Protein AF-A0AAE0FBN9-F1 (afdb_monomer)

Structure (mmCIF, N/CA/C/O backbone):
data_AF-A0AAE0FBN9-F1
#
_entry.id   AF-A0AAE0FBN9-F1
#
loop_
_atom_site.group_PDB
_atom_site.id
_atom_site.type_symbol
_atom_site.label_atom_id
_atom_site.label_alt_id
_atom_site.label_comp_id
_atom_site.label_asym_id
_atom_site.label_entity_id
_atom_site.label_seq_id
_atom_site.pdbx_PDB_ins_code
_atom_site.Cartn_x
_atom_site.Cartn_y
_atom_site.Cartn_z
_atom_site.occupancy
_atom_site.B_iso_or_equiv
_atom_site.auth_seq_id
_atom_site.auth_comp_id
_atom_site.auth_asym_id
_atom_site.auth_atom_id
_atom_site.pdbx_PDB_model_num
ATOM 1 N N . MET A 1 1 ? -14.749 2.879 -2.627 1.00 85.50 1 MET A N 1
ATOM 2 C CA . MET A 1 1 ? -15.576 1.802 -3.236 1.00 85.50 1 MET A CA 1
ATOM 3 C C . MET A 1 1 ? -15.872 2.050 -4.710 1.00 85.50 1 MET A C 1
ATOM 5 O O . MET A 1 1 ? -15.449 1.235 -5.515 1.00 85.50 1 MET A O 1
ATOM 9 N N . VAL A 1 2 ? -16.524 3.164 -5.082 1.00 87.81 2 VAL A N 1
ATOM 10 C CA . VAL A 1 2 ? -16.838 3.487 -6.496 1.00 87.81 2 VAL A CA 1
ATOM 11 C C . VAL A 1 2 ? -15.595 3.455 -7.387 1.00 87.81 2 VAL A C 1
ATOM 13 O O . VAL A 1 2 ? -15.627 2.842 -8.442 1.00 87.81 2 VAL A O 1
ATOM 16 N N . LEU A 1 3 ? -14.471 4.014 -6.928 1.00 86.06 3 LEU A N 1
ATOM 17 C CA . LEU A 1 3 ? -13.207 3.970 -7.673 1.00 86.06 3 LEU A CA 1
ATOM 18 C C . LEU A 1 3 ? -12.726 2.543 -7.967 1.00 86.06 3 LEU A C 1
ATOM 20 O O . LEU A 1 3 ? -12.275 2.276 -9.071 1.00 86.06 3 LEU A O 1
ATOM 24 N N . CYS A 1 4 ? -12.859 1.617 -7.014 1.00 88.06 4 CYS A N 1
ATOM 25 C CA . CYS A 1 4 ? -12.491 0.215 -7.222 1.00 88.06 4 CYS A CA 1
ATOM 26 C C . CYS A 1 4 ? -13.440 -0.468 -8.215 1.00 88.06 4 CYS A C 1
ATOM 28 O O . CYS A 1 4 ? -12.990 -1.249 -9.043 1.00 88.06 4 CYS A O 1
ATOM 30 N N . TYR A 1 5 ? -14.737 -0.147 -8.169 1.00 90.88 5 TYR A N 1
ATOM 31 C CA . TYR A 1 5 ? -15.706 -0.642 -9.148 1.00 90.88 5 TYR A CA 1
ATOM 32 C C . TYR A 1 5 ? -15.423 -0.106 -10.558 1.00 90.88 5 TYR A C 1
ATOM 34 O O . TYR A 1 5 ? -15.376 -0.880 -11.508 1.00 90.88 5 TYR A O 1
ATOM 42 N N . CYS A 1 6 ? -15.170 1.196 -10.698 1.00 89.31 6 CYS A N 1
ATOM 43 C CA . CYS A 1 6 ? -14.832 1.804 -11.985 1.00 89.31 6 CYS A CA 1
ATOM 44 C C . CYS A 1 6 ? -13.473 1.327 -12.518 1.00 89.31 6 CYS A C 1
ATOM 46 O O . CYS A 1 6 ? -13.316 1.189 -13.725 1.00 89.31 6 CYS A O 1
ATOM 48 N N . GLY A 1 7 ? -12.499 1.084 -11.636 1.00 84.62 7 GLY A N 1
ATOM 49 C CA . GLY A 1 7 ? -11.148 0.665 -12.014 1.00 84.62 7 GLY A CA 1
ATOM 50 C C . GLY A 1 7 ? -11.027 -0.819 -12.362 1.00 84.62 7 GLY A C 1
ATOM 51 O O . GLY A 1 7 ? -10.273 -1.164 -13.265 1.00 84.62 7 GLY A O 1
ATOM 52 N N . TYR A 1 8 ? -11.768 -1.692 -11.671 1.00 86.56 8 TYR A N 1
ATOM 53 C CA . TYR A 1 8 ? -11.601 -3.151 -11.770 1.00 86.56 8 TYR A CA 1
ATOM 54 C C . TYR A 1 8 ? -12.848 -3.906 -12.242 1.00 86.56 8 TYR A C 1
ATOM 56 O O . TYR A 1 8 ? -12.832 -5.136 -12.349 1.00 86.56 8 TYR A O 1
ATOM 64 N N . GLY A 1 9 ? -13.943 -3.191 -12.500 1.00 89.81 9 GLY A N 1
ATOM 65 C CA . GLY A 1 9 ? -15.234 -3.780 -12.827 1.00 89.81 9 GLY A CA 1
ATOM 66 C C . GLY A 1 9 ? -15.843 -4.571 -11.668 1.00 89.81 9 GLY A C 1
ATOM 67 O O . GLY A 1 9 ? -15.329 -4.611 -10.547 1.00 89.81 9 GLY A O 1
ATOM 68 N N . LEU A 1 10 ? -16.964 -5.237 -11.953 1.00 91.19 10 LEU A N 1
ATOM 69 C CA . LEU A 1 10 ? -17.721 -5.985 -10.948 1.00 91.19 10 LEU A CA 1
ATOM 70 C C . LEU A 1 10 ? -16.919 -7.150 -10.349 1.00 91.19 10 LEU A C 1
ATOM 72 O O . LEU A 1 10 ? -16.985 -7.374 -9.144 1.00 91.19 10 LEU A O 1
ATOM 76 N N . SER A 1 11 ? -16.142 -7.862 -11.172 1.00 89.56 11 SER A N 1
ATOM 77 C CA . SER A 1 11 ? -15.367 -9.028 -10.728 1.00 89.56 11 SER A CA 1
ATOM 78 C C . SER A 1 11 ? -14.269 -8.634 -9.740 1.00 89.56 11 SER A C 1
ATOM 80 O O . SER A 1 11 ? -14.249 -9.128 -8.614 1.00 89.56 11 SER A O 1
ATOM 82 N N . GLY A 1 12 ? -13.380 -7.709 -10.120 1.00 89.81 12 GLY A N 1
ATOM 83 C CA . GLY A 1 12 ? -12.276 -7.295 -9.252 1.00 89.81 12 GLY A CA 1
ATOM 84 C C . GLY A 1 12 ? -12.762 -6.582 -7.991 1.00 89.81 12 GLY A C 1
ATOM 85 O O . GLY A 1 12 ? -12.281 -6.862 -6.892 1.00 89.81 12 GLY A O 1
ATOM 86 N N . PHE A 1 13 ? -13.792 -5.736 -8.111 1.00 92.56 13 PHE A N 1
ATOM 87 C CA . PHE A 1 13 ? -14.445 -5.152 -6.940 1.00 92.56 13 PHE A CA 1
ATOM 88 C C . PHE A 1 13 ? -15.046 -6.221 -6.020 1.00 92.56 13 PHE A C 1
ATOM 90 O O . PHE A 1 13 ? -14.891 -6.119 -4.806 1.00 92.56 13 PHE A O 1
ATOM 97 N N . GLY A 1 14 ? -15.682 -7.255 -6.577 1.00 94.69 14 GLY A N 1
ATOM 98 C CA . GLY A 1 14 ? -16.248 -8.370 -5.819 1.00 94.69 14 GLY A CA 1
ATOM 99 C C . GLY A 1 14 ? -15.205 -9.100 -4.973 1.00 94.69 14 GLY A C 1
ATOM 100 O O . GLY A 1 14 ? -15.446 -9.332 -3.790 1.00 94.69 14 GLY A O 1
ATOM 101 N N . HIS A 1 15 ? -14.023 -9.379 -5.531 1.00 94.12 15 HIS A N 1
ATOM 102 C CA . HIS A 1 15 ? -12.902 -9.965 -4.785 1.00 94.12 15 HIS A CA 1
ATOM 1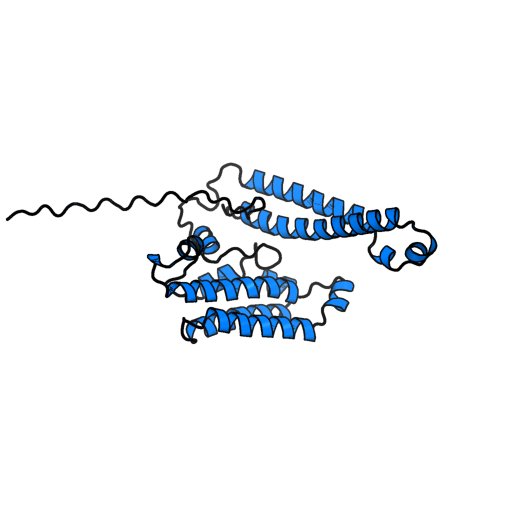03 C C . HIS A 1 15 ? -12.440 -9.071 -3.631 1.00 94.12 15 HIS A C 1
ATOM 105 O O . HIS A 1 15 ? -12.333 -9.526 -2.492 1.00 94.12 15 HIS A O 1
ATOM 111 N N . MET A 1 16 ? -12.224 -7.779 -3.894 1.00 94.50 16 MET A N 1
ATOM 112 C CA . MET A 1 16 ? -11.786 -6.833 -2.863 1.00 94.50 16 MET A CA 1
ATOM 113 C C . MET A 1 16 ? -12.838 -6.643 -1.762 1.00 94.50 16 MET A C 1
ATOM 115 O O . MET A 1 16 ? -12.521 -6.664 -0.573 1.00 94.50 16 MET A O 1
ATOM 119 N N . PHE A 1 17 ? -14.103 -6.464 -2.140 1.00 96.19 17 PHE A N 1
ATOM 120 C CA . PHE A 1 17 ? -15.211 -6.280 -1.206 1.00 96.19 17 PHE A CA 1
ATOM 121 C C . PHE A 1 17 ? -15.470 -7.538 -0.380 1.00 96.19 17 PHE A C 1
ATOM 123 O O . PHE A 1 17 ? -15.602 -7.453 0.841 1.00 96.19 17 PHE A O 1
ATOM 130 N N . GLY A 1 18 ? -15.486 -8.702 -1.031 1.00 96.69 18 GLY A N 1
ATOM 131 C CA . GLY A 1 18 ? -15.633 -9.995 -0.374 1.00 96.69 18 GLY A CA 1
ATOM 132 C C . GLY A 1 18 ? -14.511 -10.252 0.625 1.00 96.69 18 GLY A C 1
ATOM 133 O O . GLY A 1 18 ? -14.789 -10.633 1.759 1.00 96.69 18 GLY A O 1
ATOM 134 N N . LEU A 1 19 ? -13.260 -9.961 0.255 1.00 97.12 19 LEU A N 1
ATOM 135 C CA . LEU A 1 19 ? -12.116 -10.092 1.154 1.00 97.12 19 LEU A CA 1
ATOM 136 C C . LEU A 1 19 ? -12.225 -9.166 2.375 1.00 97.12 19 LEU A C 1
ATOM 138 O O . LEU A 1 19 ? -11.989 -9.606 3.502 1.00 97.12 19 LEU A O 1
ATOM 142 N N . ALA A 1 20 ? -12.603 -7.901 2.170 1.00 97.44 20 ALA A N 1
ATOM 143 C CA . ALA A 1 20 ? -12.802 -6.947 3.258 1.00 97.44 20 ALA A CA 1
ATOM 144 C C . ALA A 1 20 ? -13.898 -7.424 4.225 1.00 97.44 20 ALA A C 1
ATOM 146 O O . ALA A 1 20 ? -13.676 -7.500 5.435 1.00 97.44 20 ALA A O 1
ATOM 147 N N . LEU A 1 21 ? -15.059 -7.817 3.692 1.00 97.81 21 LEU A N 1
ATOM 148 C CA . LEU A 1 21 ? -16.182 -8.296 4.494 1.00 97.81 21 LEU A CA 1
ATOM 149 C C . LEU 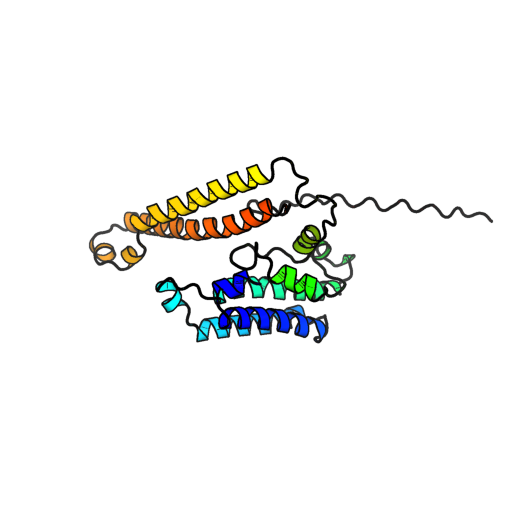A 1 21 ? -15.839 -9.590 5.242 1.00 97.81 21 LEU A C 1
ATOM 151 O O . LEU A 1 21 ? -16.112 -9.697 6.437 1.00 97.81 21 LEU A O 1
ATOM 155 N N . ALA A 1 22 ? -15.199 -10.549 4.568 1.00 97.69 22 ALA A N 1
ATOM 156 C CA . ALA A 1 22 ? -14.742 -11.789 5.183 1.00 97.69 22 ALA A CA 1
ATOM 157 C C . ALA A 1 22 ? -13.766 -11.508 6.331 1.00 97.69 22 ALA A C 1
ATOM 159 O O . ALA A 1 22 ? -13.934 -12.056 7.415 1.00 97.69 22 ALA A O 1
ATOM 160 N N . SER A 1 23 ? -12.806 -10.601 6.137 1.00 98.00 23 SER A N 1
ATOM 161 C CA . SER A 1 23 ? -11.847 -10.210 7.178 1.00 98.00 23 SER A CA 1
ATOM 162 C C . SER A 1 23 ? -12.539 -9.616 8.405 1.00 98.00 23 SER A C 1
ATOM 164 O O . SER A 1 23 ? -12.221 -9.992 9.534 1.00 98.00 23 SER A O 1
ATOM 166 N N . PHE A 1 24 ? -13.531 -8.744 8.201 1.00 98.12 24 PHE A N 1
ATOM 167 C CA . PHE A 1 24 ? -14.322 -8.173 9.294 1.00 98.12 24 PHE A CA 1
ATOM 168 C C . PHE A 1 24 ? -15.090 -9.252 10.069 1.00 98.12 24 PHE A C 1
ATOM 170 O O . PHE A 1 24 ? -15.043 -9.299 11.299 1.00 98.12 24 PHE A O 1
ATOM 177 N N . VAL A 1 25 ? -15.765 -10.156 9.351 1.00 98.00 25 VAL A N 1
ATOM 178 C CA . VAL A 1 25 ? -16.520 -11.263 9.953 1.00 98.00 25 VAL A CA 1
ATOM 179 C C . VAL A 1 25 ? -15.592 -12.207 10.716 1.00 98.00 25 VAL A C 1
ATOM 181 O O . VAL A 1 25 ? -15.881 -12.523 11.866 1.00 98.00 25 VAL A O 1
ATOM 184 N N . ILE A 1 26 ? -14.456 -12.601 10.131 1.00 97.69 26 ILE A N 1
ATOM 185 C CA . ILE A 1 26 ? -13.443 -13.448 10.779 1.00 97.69 26 ILE A CA 1
ATOM 186 C C . ILE A 1 26 ? -12.958 -12.797 12.076 1.00 97.69 26 ILE A C 1
ATOM 188 O O . ILE A 1 26 ? -12.952 -13.453 13.116 1.00 97.69 26 ILE A O 1
ATOM 192 N N . THR A 1 27 ? -12.623 -11.504 12.043 1.00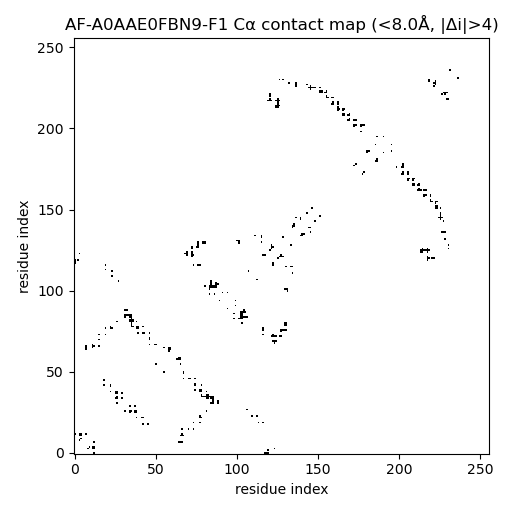 97.31 27 THR A N 1
ATOM 193 C CA . THR A 1 27 ? -12.179 -10.760 13.237 1.00 97.31 27 THR A CA 1
ATOM 194 C C . THR A 1 27 ? -13.240 -10.771 14.342 1.00 97.31 27 THR A C 1
ATOM 196 O O . THR A 1 27 ? -12.900 -10.837 15.521 1.00 97.31 27 THR A O 1
ATOM 199 N N . LYS A 1 28 ? -14.527 -10.738 13.973 1.00 96.44 28 LYS A N 1
ATOM 200 C CA . LYS A 1 28 ? -15.654 -10.736 14.914 1.00 96.44 28 LYS A CA 1
ATOM 201 C C . LYS A 1 28 ? -15.948 -12.110 15.530 1.00 96.44 28 LYS A C 1
ATOM 203 O O . LYS A 1 28 ? -16.389 -12.162 16.674 1.00 96.44 28 LYS A O 1
ATOM 208 N N . ILE A 1 29 ? -15.765 -13.203 14.784 1.00 97.12 29 ILE A N 1
ATOM 209 C CA . ILE A 1 29 ? -16.141 -14.562 15.230 1.00 97.12 29 ILE A CA 1
ATOM 210 C C . ILE A 1 29 ? -14.987 -15.330 15.883 1.00 97.12 29 ILE A C 1
ATOM 212 O O . ILE A 1 29 ? -15.218 -16.149 16.772 1.00 97.12 29 ILE A O 1
ATOM 216 N N . ILE A 1 30 ? -13.751 -15.113 15.426 1.00 96.50 30 ILE A N 1
ATOM 217 C CA . ILE A 1 30 ? -12.585 -15.850 15.912 1.00 96.50 30 ILE A CA 1
ATOM 218 C C . ILE A 1 30 ? -12.178 -15.308 17.285 1.00 96.50 30 ILE A C 1
ATOM 220 O O . ILE A 1 30 ? -12.212 -14.095 17.497 1.00 96.50 30 ILE A O 1
ATOM 224 N N . PRO A 1 31 ? -11.742 -16.173 18.225 1.00 96.31 31 PRO A N 1
ATOM 225 C CA . PRO A 1 31 ? -11.198 -15.714 19.493 1.00 96.31 31 PRO A CA 1
ATOM 226 C C . PRO A 1 31 ? -10.115 -14.663 19.272 1.00 96.31 31 PRO A C 1
ATOM 228 O O . PRO A 1 31 ? -9.136 -14.912 18.568 1.00 96.31 31 PRO A O 1
ATOM 231 N N . ARG A 1 32 ? -10.277 -13.507 19.917 1.00 95.50 32 ARG A N 1
ATOM 232 C CA . ARG A 1 32 ? -9.465 -12.303 19.705 1.00 95.50 32 ARG A CA 1
ATOM 233 C C . ARG A 1 32 ? -7.952 -12.554 19.673 1.00 95.50 32 ARG A C 1
ATOM 235 O O . ARG A 1 32 ? -7.273 -11.998 18.822 1.00 95.50 32 ARG A O 1
ATOM 242 N N . LYS A 1 33 ? -7.447 -13.468 20.511 1.00 96.50 33 LYS A N 1
ATOM 243 C CA . LYS A 1 33 ? -6.035 -13.900 20.559 1.00 96.50 33 LYS A CA 1
ATOM 244 C C . LYS A 1 33 ? -5.471 -14.495 19.257 1.00 96.50 33 LYS A C 1
ATOM 246 O O . LYS A 1 33 ? -4.263 -14.627 19.133 1.00 96.50 33 LYS A O 1
ATOM 251 N N . HIS A 1 34 ? -6.323 -14.899 18.317 1.00 96.88 34 HIS A N 1
ATOM 252 C CA . HIS A 1 34 ? -5.921 -15.479 17.032 1.00 96.88 34 HIS A CA 1
ATOM 253 C C . HIS A 1 34 ? -6.422 -14.667 15.830 1.00 96.88 34 HIS A C 1
ATOM 255 O O . HIS A 1 34 ? -6.150 -15.048 14.693 1.00 96.88 34 HIS A O 1
ATOM 261 N N . ALA A 1 35 ? -7.161 -13.575 16.057 1.00 96.38 35 ALA A N 1
ATOM 262 C CA . ALA A 1 35 ? -7.838 -12.836 14.994 1.00 96.38 35 ALA A CA 1
ATOM 263 C C . ALA A 1 35 ? -6.856 -12.311 13.932 1.00 96.38 35 ALA A C 1
ATOM 265 O O . ALA A 1 35 ? -7.080 -12.535 12.744 1.00 96.38 35 ALA A O 1
ATOM 266 N N . GLY A 1 36 ? -5.737 -11.704 14.352 1.00 96.81 36 GLY A N 1
ATOM 267 C CA . GLY A 1 36 ? -4.699 -11.193 13.447 1.00 96.81 36 GLY A CA 1
ATOM 268 C C . GLY A 1 36 ? -4.135 -12.266 12.514 1.00 96.81 36 GLY A C 1
ATOM 269 O O . GLY A 1 36 ? -4.170 -12.119 11.293 1.00 96.81 36 GLY A O 1
ATOM 270 N N . PHE A 1 37 ? -3.700 -13.397 13.075 1.00 98.12 37 PHE A N 1
ATOM 271 C CA . PHE A 1 37 ? -3.152 -14.511 12.296 1.00 98.12 37 PHE A CA 1
ATOM 272 C C . PHE A 1 37 ? -4.184 -15.160 11.369 1.00 98.12 37 PHE A C 1
ATOM 274 O O . PHE A 1 37 ? -3.853 -15.496 10.233 1.00 98.12 37 PHE A O 1
ATOM 281 N N . ALA A 1 38 ? -5.431 -15.320 11.825 1.00 98.06 38 ALA A N 1
ATOM 282 C CA . ALA A 1 38 ? -6.499 -15.897 11.013 1.00 98.06 38 ALA A CA 1
ATOM 283 C C . ALA A 1 38 ? -6.829 -15.013 9.801 1.00 98.06 38 ALA A C 1
ATOM 285 O O . ALA A 1 38 ? -6.882 -15.506 8.674 1.00 98.06 38 ALA A O 1
ATOM 286 N N . VAL A 1 39 ? -6.999 -13.703 10.019 1.00 98.25 39 VAL A N 1
ATOM 287 C CA . VAL A 1 39 ? -7.257 -12.740 8.940 1.00 98.25 39 VAL A CA 1
ATOM 288 C C . VAL A 1 39 ? -6.083 -12.685 7.976 1.00 98.25 39 VAL A C 1
ATOM 290 O O . VAL A 1 39 ? -6.308 -12.768 6.770 1.00 98.25 39 VAL A O 1
ATOM 293 N N . PHE A 1 40 ? -4.847 -12.609 8.476 1.00 98.19 40 PHE A N 1
ATOM 294 C CA . PHE A 1 40 ? -3.660 -12.620 7.625 1.00 98.19 40 PHE A CA 1
ATOM 295 C C . PHE A 1 40 ? -3.592 -13.889 6.772 1.00 98.19 40 PHE A C 1
ATOM 297 O O . PHE A 1 40 ? -3.462 -13.795 5.555 1.00 98.19 40 PHE A O 1
ATOM 304 N N . GLY A 1 41 ? -3.751 -15.068 7.381 1.00 98.12 41 GLY A N 1
ATOM 305 C CA . GLY A 1 41 ? -3.695 -16.348 6.676 1.00 98.12 41 GLY A CA 1
ATOM 306 C C . GLY A 1 41 ? -4.740 -16.457 5.564 1.00 98.12 41 GLY A C 1
ATOM 307 O O . GLY A 1 41 ? -4.391 -16.760 4.424 1.00 98.12 41 GLY A O 1
ATOM 308 N N . VAL A 1 42 ? -6.007 -16.147 5.863 1.00 97.88 42 VAL A N 1
ATOM 309 C CA . VAL A 1 42 ? -7.093 -16.181 4.865 1.00 97.88 42 VAL A CA 1
ATOM 310 C C . VAL A 1 42 ? -6.873 -15.137 3.771 1.00 97.88 42 VAL A C 1
ATOM 312 O O . VAL A 1 42 ? -7.001 -15.445 2.585 1.00 97.88 42 VAL A O 1
ATOM 315 N N . SER A 1 43 ? -6.504 -13.913 4.148 1.00 97.69 43 SER A N 1
ATOM 316 C CA . SER A 1 43 ? -6.348 -12.808 3.201 1.00 97.69 43 SER A CA 1
ATOM 317 C C . SER A 1 43 ? -5.157 -13.007 2.274 1.00 97.69 43 SER A C 1
ATOM 319 O O . SER A 1 43 ? -5.266 -12.797 1.065 1.00 97.69 43 SER A O 1
ATOM 321 N N . PHE A 1 44 ? -4.036 -13.472 2.820 1.00 97.19 44 PHE A N 1
ATOM 322 C CA . PHE A 1 44 ? -2.835 -13.784 2.061 1.00 97.19 44 PHE A CA 1
ATOM 323 C C . PHE A 1 44 ? -3.039 -14.997 1.146 1.00 97.19 44 PHE A C 1
ATOM 325 O O . PHE A 1 44 ? -2.626 -14.963 -0.014 1.00 97.19 44 PHE A O 1
ATOM 332 N N . ALA A 1 45 ? -3.735 -16.042 1.609 1.00 96.81 45 ALA A N 1
ATOM 333 C CA . ALA A 1 45 ? -4.092 -17.186 0.770 1.00 96.81 45 ALA A CA 1
ATOM 334 C C . ALA A 1 45 ? -5.017 -16.776 -0.388 1.00 96.81 45 ALA A C 1
ATOM 336 O O . ALA A 1 45 ? -4.803 -17.194 -1.530 1.00 96.81 45 ALA A O 1
ATOM 337 N N . HIS A 1 46 ? -6.005 -15.913 -0.128 1.00 96.12 46 HIS A N 1
ATOM 338 C CA . HIS A 1 46 ? -6.882 -15.386 -1.171 1.00 96.12 46 HIS A CA 1
ATOM 339 C C . HIS A 1 46 ? -6.115 -14.536 -2.191 1.00 96.12 46 HIS A C 1
ATOM 341 O O . HIS A 1 46 ? -6.270 -14.741 -3.394 1.00 96.12 46 HIS A O 1
ATOM 347 N N . LEU A 1 47 ? -5.246 -13.632 -1.726 1.00 94.44 47 LEU A N 1
ATOM 348 C CA . LEU A 1 47 ? -4.350 -12.840 -2.575 1.00 94.44 47 LEU A CA 1
ATOM 349 C C . LEU A 1 47 ? -3.461 -13.730 -3.446 1.00 94.44 47 LEU A C 1
ATOM 351 O O . LEU A 1 47 ? -3.401 -13.534 -4.656 1.00 94.44 47 LEU A O 1
ATOM 355 N N . THR A 1 48 ? -2.832 -14.742 -2.849 1.00 93.50 48 THR A N 1
ATOM 356 C CA . THR A 1 48 ? -1.983 -15.705 -3.564 1.00 93.50 48 THR A CA 1
ATOM 357 C C . THR A 1 48 ? -2.778 -16.440 -4.638 1.00 93.50 48 THR A C 1
ATOM 359 O O . THR A 1 48 ? -2.342 -16.524 -5.781 1.00 93.50 48 THR A O 1
ATOM 362 N N . THR A 1 49 ? -3.981 -16.909 -4.303 1.00 92.31 49 THR A N 1
ATOM 363 C CA . THR A 1 49 ? -4.865 -17.593 -5.255 1.00 92.31 49 THR A CA 1
ATOM 364 C C . THR A 1 49 ? -5.242 -16.674 -6.416 1.00 92.31 49 THR A C 1
ATOM 366 O O . THR A 1 49 ? -5.140 -17.084 -7.567 1.00 92.31 49 THR A O 1
ATOM 369 N N . CYS A 1 50 ? -5.610 -15.418 -6.145 1.00 90.31 50 CYS A N 1
ATOM 370 C CA . CYS A 1 50 ? -5.930 -14.448 -7.194 1.00 90.31 50 CYS A CA 1
ATOM 371 C C . CYS A 1 50 ? -4.716 -14.167 -8.090 1.00 90.31 50 CYS A C 1
ATOM 373 O O . CYS A 1 50 ? -4.860 -14.153 -9.306 1.00 90.31 50 CYS A O 1
ATOM 375 N N . HIS A 1 51 ? -3.514 -14.021 -7.525 1.00 87.88 51 HIS A N 1
ATOM 376 C CA . HIS A 1 51 ? -2.292 -13.854 -8.320 1.00 87.88 51 HIS A CA 1
ATOM 377 C C . HIS A 1 51 ? -1.976 -15.065 -9.202 1.00 87.88 51 HIS A C 1
ATOM 379 O O . HIS A 1 51 ? -1.551 -14.884 -10.342 1.00 87.88 51 HIS A O 1
ATOM 385 N N . VAL A 1 52 ? -2.181 -16.284 -8.694 1.00 86.31 52 VAL A N 1
ATOM 386 C CA . VAL A 1 52 ? -1.965 -17.520 -9.459 1.00 86.31 52 VAL A CA 1
ATOM 387 C C . VAL A 1 52 ? -2.989 -17.643 -10.586 1.00 86.31 52 VAL A C 1
ATOM 389 O O . VAL A 1 52 ? -2.608 -17.895 -11.725 1.00 86.31 52 VAL A O 1
ATOM 392 N N . LEU A 1 53 ? -4.275 -17.430 -10.291 1.00 84.94 53 LEU A N 1
ATOM 393 C CA . LEU A 1 53 ? -5.357 -17.563 -11.271 1.00 84.94 53 LEU A CA 1
ATOM 394 C C . LEU A 1 53 ? -5.333 -16.460 -12.332 1.00 84.94 53 LEU A C 1
ATOM 396 O O . LEU A 1 53 ? -5.608 -16.730 -13.498 1.00 84.94 53 LEU A O 1
ATOM 400 N N . ASN A 1 54 ? -4.968 -15.237 -11.949 1.00 76.69 54 ASN A N 1
ATOM 401 C CA . ASN A 1 54 ? -4.881 -14.111 -12.876 1.00 76.69 54 ASN A CA 1
ATOM 402 C C . ASN A 1 54 ? -3.506 -13.982 -13.541 1.00 76.69 54 ASN A C 1
ATOM 404 O O . ASN A 1 54 ? -3.335 -13.053 -14.330 1.00 76.69 54 ASN A O 1
ATOM 408 N N . ALA A 1 55 ? -2.550 -14.873 -13.213 1.00 59.19 55 ALA A N 1
ATOM 409 C CA . ALA A 1 55 ? -1.171 -14.947 -13.714 1.00 59.19 55 ALA A CA 1
ATOM 410 C C . ALA A 1 55 ? -0.676 -13.596 -14.247 1.00 59.19 55 ALA A C 1
ATOM 412 O O . ALA A 1 55 ? -0.443 -13.400 -15.444 1.00 59.19 55 ALA A O 1
ATOM 413 N N . SER A 1 56 ? -0.599 -12.630 -13.330 1.00 56.88 56 SER A N 1
ATOM 414 C CA . SER A 1 56 ? -0.648 -11.204 -13.644 1.00 56.88 56 SER A CA 1
ATOM 415 C C . SER A 1 56 ? 0.516 -10.712 -14.510 1.00 56.88 56 SER A C 1
ATOM 417 O O . SER A 1 56 ? 0.445 -9.609 -15.023 1.00 56.88 56 SER A O 1
ATOM 419 N N . GLY A 1 57 ? 1.550 -11.519 -14.767 1.00 56.75 57 GLY A N 1
ATOM 420 C CA . GLY A 1 57 ? 2.662 -11.164 -15.649 1.00 56.75 57 GLY A CA 1
ATOM 421 C C . GLY A 1 57 ? 2.244 -10.846 -17.089 1.00 56.75 57 GLY A C 1
ATOM 422 O O . GLY A 1 57 ? 2.682 -9.837 -17.628 1.00 56.75 57 GLY A O 1
ATOM 423 N N . ALA A 1 58 ? 1.379 -11.649 -17.717 1.00 58.84 58 ALA A N 1
ATOM 424 C CA . ALA A 1 58 ? 1.012 -11.437 -19.124 1.00 58.84 58 ALA A CA 1
ATOM 425 C C . ALA A 1 58 ? 0.085 -10.222 -19.306 1.00 58.84 58 ALA A C 1
ATOM 427 O O . ALA A 1 58 ? 0.352 -9.360 -20.142 1.00 58.84 58 ALA A O 1
ATOM 428 N N . SER A 1 59 ? -0.955 -10.113 -18.474 1.00 62.66 59 SER A N 1
ATOM 429 C CA . SER A 1 59 ? -1.869 -8.964 -18.473 1.00 62.66 59 SER A CA 1
ATOM 430 C C . SER A 1 59 ? -1.164 -7.668 -18.067 1.00 62.66 59 SER A C 1
ATOM 432 O O . SER A 1 59 ? -1.359 -6.653 -18.731 1.00 62.66 59 SER A O 1
ATOM 434 N N . TRP A 1 60 ? -0.287 -7.691 -17.054 1.00 63.00 60 TRP A N 1
ATOM 435 C CA . TRP A 1 60 ? 0.501 -6.509 -16.680 1.00 63.00 60 TRP A CA 1
ATOM 436 C C . TRP A 1 60 ? 1.493 -6.100 -17.768 1.00 63.00 60 TRP A C 1
ATOM 438 O O . TRP A 1 60 ? 1.627 -4.909 -18.039 1.00 63.00 60 TRP A O 1
ATOM 448 N N . ASN A 1 61 ? 2.170 -7.056 -18.415 1.00 61.75 61 ASN A N 1
ATOM 449 C CA . ASN A 1 61 ? 3.070 -6.758 -19.534 1.00 61.75 61 ASN A CA 1
ATOM 450 C C . ASN A 1 61 ? 2.312 -6.180 -20.739 1.00 61.75 61 ASN A C 1
ATOM 452 O O . ASN A 1 61 ? 2.865 -5.359 -21.466 1.00 61.75 61 ASN A O 1
ATOM 456 N N . ALA A 1 62 ? 1.045 -6.563 -20.924 1.00 64.56 62 ALA A N 1
ATOM 457 C CA . ALA A 1 62 ? 0.146 -5.980 -21.919 1.00 64.56 62 ALA A CA 1
ATOM 458 C C . ALA A 1 62 ? -0.424 -4.605 -21.509 1.00 64.56 62 ALA A C 1
ATOM 460 O O . ALA A 1 62 ? -1.148 -3.990 -22.288 1.00 64.56 62 ALA A O 1
ATOM 461 N N . GLY A 1 63 ? -0.108 -4.110 -20.305 1.00 62.91 63 GLY A N 1
ATOM 462 C CA . GLY A 1 63 ? -0.580 -2.821 -19.794 1.00 62.91 63 GLY A CA 1
ATOM 463 C C . GLY A 1 63 ? -1.965 -2.855 -19.142 1.00 62.91 63 GLY A C 1
ATOM 464 O O . GLY A 1 63 ? -2.498 -1.797 -18.809 1.00 62.91 63 GLY A O 1
ATOM 465 N N . ASN A 1 64 ? -2.548 -4.038 -18.924 1.00 67.25 64 ASN A N 1
ATOM 466 C CA . ASN A 1 64 ? -3.810 -4.168 -18.202 1.00 67.25 64 ASN A CA 1
ATOM 467 C C . ASN A 1 64 ? -3.577 -4.025 -16.694 1.00 67.25 64 ASN A C 1
ATOM 469 O O . ASN A 1 64 ? -2.702 -4.672 -16.115 1.00 67.25 64 ASN A O 1
ATOM 473 N N . ILE A 1 65 ? -4.394 -3.193 -16.050 1.00 67.88 65 ILE A N 1
ATOM 474 C CA . ILE A 1 65 ? -4.375 -3.003 -14.600 1.00 67.88 65 ILE A CA 1
ATOM 475 C C . ILE A 1 65 ? -5.219 -4.114 -13.961 1.00 67.88 65 ILE A C 1
ATOM 477 O O . ILE A 1 65 ? -6.423 -4.191 -14.191 1.00 67.88 65 ILE A O 1
ATOM 481 N N . ASP A 1 66 ? -4.591 -4.966 -13.152 1.00 78.38 66 AS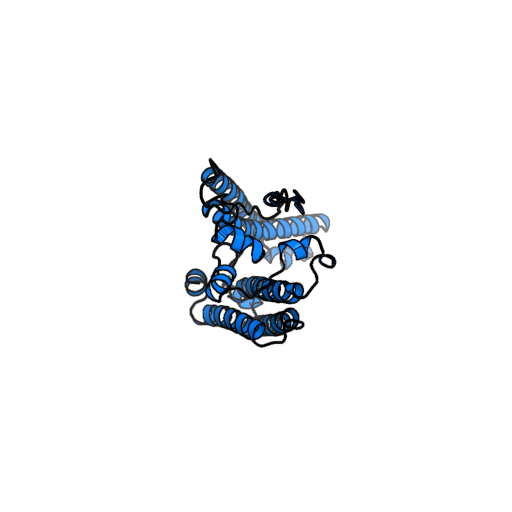P A N 1
ATOM 482 C CA . ASP A 1 66 ? -5.272 -6.012 -12.380 1.00 78.38 66 ASP A CA 1
ATOM 483 C C . ASP A 1 66 ? -5.601 -5.519 -10.956 1.00 78.38 66 ASP A C 1
ATOM 485 O O . ASP A 1 66 ? -4.811 -4.810 -10.324 1.00 78.38 66 ASP A O 1
ATOM 489 N N . PHE A 1 67 ? -6.756 -5.933 -10.429 1.00 87.31 67 PHE A N 1
ATOM 490 C CA . PHE A 1 67 ? -7.212 -5.655 -9.066 1.00 87.31 67 PHE A CA 1
ATOM 491 C C . PHE A 1 67 ? -6.293 -6.248 -7.997 1.00 87.31 67 PHE A C 1
ATOM 493 O O . PHE A 1 67 ? -6.261 -5.744 -6.872 1.00 87.31 67 PHE A O 1
ATOM 500 N N . THR A 1 68 ? -5.518 -7.283 -8.339 1.00 88.50 68 THR A N 1
ATOM 501 C CA . THR A 1 68 ? -4.571 -7.923 -7.419 1.00 88.50 68 THR A CA 1
ATOM 502 C C . THR A 1 68 ? -3.559 -6.934 -6.835 1.00 88.50 68 THR A C 1
ATOM 504 O O . THR A 1 68 ? -3.222 -7.052 -5.661 1.00 88.50 68 THR A O 1
ATOM 507 N N . GLY A 1 69 ? -3.158 -5.893 -7.580 1.00 85.69 69 GLY A N 1
ATOM 508 C CA . GLY A 1 69 ? -2.264 -4.841 -7.076 1.00 85.69 69 GLY A CA 1
ATOM 509 C C . GLY A 1 69 ? -2.853 -4.068 -5.890 1.00 85.69 69 GLY A C 1
ATOM 510 O O . GLY A 1 69 ? -2.213 -3.937 -4.848 1.00 85.69 69 GLY A O 1
ATOM 511 N N . SER A 1 70 ? -4.105 -3.620 -5.991 1.00 88.62 70 SER A N 1
ATOM 512 C CA . SER A 1 70 ? -4.796 -2.980 -4.860 1.00 88.62 70 SER A CA 1
ATOM 513 C C . SER A 1 70 ? -5.183 -3.972 -3.772 1.00 88.62 70 SER A C 1
ATOM 515 O O . SER A 1 70 ? -5.241 -3.617 -2.594 1.00 88.62 70 SER A O 1
A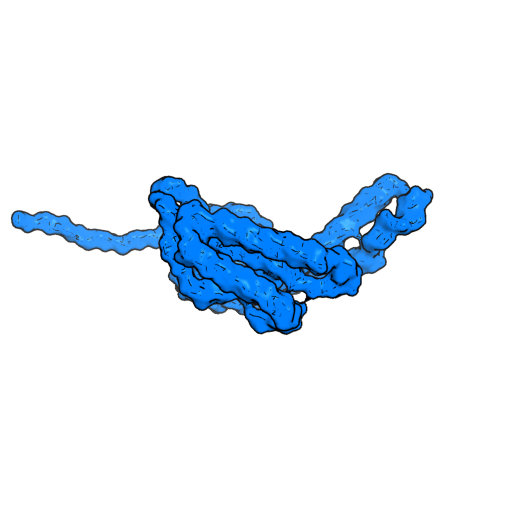TOM 517 N N . GLN A 1 71 ? -5.398 -5.236 -4.135 1.00 91.69 71 GLN A N 1
ATOM 518 C CA . GLN A 1 71 ? -5.621 -6.296 -3.163 1.00 91.69 71 GLN A CA 1
ATOM 519 C C . GLN A 1 71 ? -4.395 -6.516 -2.262 1.00 91.69 71 GLN A C 1
ATOM 521 O O . GLN A 1 71 ? -4.572 -6.829 -1.088 1.00 91.69 71 GLN A O 1
ATOM 526 N N . MET A 1 72 ? -3.167 -6.284 -2.742 1.00 91.50 72 MET A N 1
ATOM 527 C CA . MET A 1 72 ? -1.971 -6.327 -1.887 1.00 91.50 72 MET A CA 1
ATOM 528 C C . MET A 1 72 ? -2.061 -5.315 -0.738 1.00 91.50 72 MET A C 1
ATOM 530 O O . MET A 1 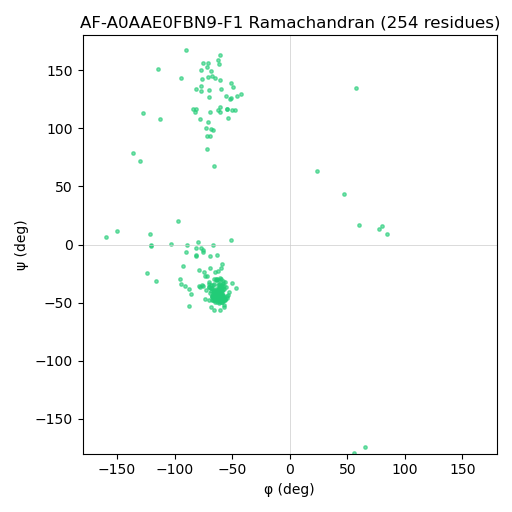72 ? -1.851 -5.673 0.420 1.00 91.50 72 MET A O 1
ATOM 534 N N . VAL A 1 73 ? -2.428 -4.065 -1.041 1.00 91.38 73 VAL A N 1
ATOM 535 C CA . VAL A 1 73 ? -2.591 -3.011 -0.025 1.00 91.38 73 VAL A CA 1
ATOM 536 C C . VAL A 1 73 ? -3.756 -3.337 0.906 1.00 91.38 73 VAL A C 1
ATOM 538 O O . VAL A 1 73 ? -3.657 -3.180 2.122 1.00 91.38 73 VAL A O 1
ATOM 541 N N . LEU A 1 74 ? -4.847 -3.863 0.350 1.00 94.00 74 LEU A N 1
ATOM 542 C CA . LEU A 1 74 ? -6.004 -4.311 1.113 1.00 94.00 74 LEU A CA 1
ATOM 543 C C . LEU A 1 74 ? -5.635 -5.365 2.168 1.00 94.00 74 LEU A C 1
ATOM 545 O O . LEU A 1 74 ? -6.053 -5.227 3.316 1.00 94.00 74 LEU A O 1
ATOM 549 N N . VAL A 1 75 ? -4.829 -6.374 1.810 1.00 95.75 75 VAL A N 1
ATOM 550 C CA . VAL A 1 75 ? -4.363 -7.414 2.747 1.00 95.75 75 VAL A CA 1
ATOM 551 C C . VAL A 1 75 ? -3.592 -6.804 3.917 1.00 95.75 75 VAL A C 1
ATOM 553 O O . VAL A 1 75 ? -3.826 -7.202 5.059 1.00 95.75 75 VAL A O 1
ATOM 556 N N . LEU A 1 76 ? -2.718 -5.824 3.659 1.00 95.06 76 LEU A N 1
ATOM 557 C CA . LEU A 1 76 ? -1.982 -5.120 4.717 1.00 95.06 76 LEU A CA 1
ATOM 558 C C . LEU A 1 76 ? -2.942 -4.415 5.681 1.00 95.06 76 LEU A C 1
ATOM 560 O O . LEU A 1 76 ? -2.836 -4.589 6.892 1.00 95.06 76 LEU A O 1
ATOM 564 N N . LYS A 1 77 ? -3.927 -3.689 5.144 1.00 95.69 77 LYS A N 1
ATOM 565 C CA . LYS A 1 77 ? -4.901 -2.914 5.926 1.00 95.69 77 LYS A CA 1
ATOM 566 C C . LYS A 1 77 ? -5.793 -3.800 6.796 1.00 95.69 77 LYS A C 1
ATOM 568 O O . LYS A 1 77 ? -5.931 -3.550 7.992 1.00 95.69 77 LYS A O 1
ATOM 573 N N . VAL A 1 78 ? -6.388 -4.852 6.226 1.00 97.25 78 VAL A N 1
ATOM 574 C CA . VAL A 1 78 ? -7.286 -5.742 6.988 1.00 97.25 78 VAL A CA 1
ATOM 575 C C . VAL A 1 78 ? -6.529 -6.557 8.036 1.00 97.25 78 VAL A C 1
ATOM 577 O O . VAL A 1 78 ? -7.025 -6.728 9.148 1.00 97.25 78 VAL A O 1
ATOM 580 N N . SER A 1 79 ? -5.306 -6.997 7.717 1.00 97.25 79 SER A N 1
ATOM 581 C CA . SER A 1 79 ? -4.451 -7.705 8.675 1.00 97.25 79 SER A CA 1
ATOM 582 C C . SER A 1 79 ? -4.015 -6.773 9.801 1.00 97.25 79 SER A C 1
ATOM 584 O O . SER A 1 79 ? -4.112 -7.155 10.963 1.00 97.25 79 SER A O 1
ATOM 586 N N . GLY A 1 80 ? -3.611 -5.539 9.479 1.00 96.00 80 GLY A N 1
ATOM 587 C CA . GLY A 1 80 ? -3.232 -4.521 10.460 1.00 96.00 80 GLY A CA 1
ATOM 588 C C . GLY A 1 80 ? -4.343 -4.246 11.472 1.00 96.00 80 GLY A C 1
ATOM 589 O O . GLY A 1 80 ? -4.104 -4.315 12.672 1.00 96.00 80 GLY A O 1
ATOM 590 N N . VAL A 1 81 ? -5.588 -4.054 11.017 1.00 96.94 81 VAL A N 1
ATOM 591 C CA . VAL A 1 81 ? -6.747 -3.901 11.921 1.00 96.94 81 VAL A CA 1
ATOM 592 C C . VAL A 1 81 ? -6.915 -5.116 12.833 1.00 96.94 81 VAL A C 1
ATOM 594 O O . VAL A 1 81 ? -7.128 -4.959 14.034 1.00 96.94 81 VAL A O 1
ATOM 597 N N . ALA A 1 82 ? -6.818 -6.328 12.286 1.00 97.69 82 ALA A N 1
ATOM 598 C CA . ALA A 1 82 ? -7.007 -7.552 13.056 1.00 97.69 82 ALA A CA 1
ATOM 599 C C . ALA A 1 82 ? -5.890 -7.778 14.093 1.00 97.69 82 ALA A C 1
ATOM 601 O O . ALA A 1 82 ? -6.176 -8.209 15.212 1.00 97.69 82 ALA A O 1
ATOM 602 N N . PHE A 1 83 ? -4.638 -7.447 13.759 1.00 97.44 83 PHE A N 1
ATOM 603 C CA . PHE A 1 83 ? -3.516 -7.457 14.703 1.00 97.44 83 PHE A CA 1
ATOM 604 C C . PHE A 1 83 ? -3.666 -6.373 15.772 1.00 97.44 83 PHE A C 1
ATOM 606 O O . PHE A 1 83 ? -3.562 -6.676 16.954 1.00 97.44 83 PHE A O 1
ATOM 613 N N . ASN A 1 84 ? -4.031 -5.150 15.393 1.00 96.62 84 ASN A N 1
ATOM 614 C CA . ASN A 1 84 ? -4.286 -4.066 16.342 1.00 96.62 84 ASN A CA 1
ATOM 615 C C . ASN A 1 84 ? -5.434 -4.406 17.309 1.00 96.62 84 ASN A C 1
ATOM 617 O O . ASN A 1 84 ? -5.383 -4.074 18.496 1.00 96.62 84 ASN A O 1
ATOM 621 N N . TYR A 1 85 ? -6.465 -5.105 16.826 1.00 97.31 85 TYR A N 1
ATOM 622 C CA . TYR A 1 85 ? -7.542 -5.629 17.663 1.00 97.31 85 TYR A CA 1
ATOM 623 C C . TYR A 1 85 ? -7.057 -6.738 18.601 1.00 97.31 85 TYR A C 1
ATOM 625 O O . TYR A 1 85 ? -7.380 -6.711 19.790 1.00 97.31 85 TYR A O 1
ATOM 633 N N . MET A 1 86 ? -6.251 -7.680 18.110 1.00 96.38 86 MET A N 1
ATOM 634 C CA . MET A 1 86 ? -5.624 -8.724 18.929 1.00 96.38 86 MET A CA 1
ATOM 635 C C . MET A 1 86 ? -4.759 -8.126 20.050 1.00 96.38 86 MET A C 1
ATOM 637 O O . MET A 1 86 ? -4.912 -8.520 21.207 1.00 96.38 86 MET A O 1
ATOM 641 N N . ASP A 1 87 ? -3.935 -7.129 19.730 1.00 95.69 87 ASP A N 1
ATOM 642 C CA . ASP A 1 87 ? -3.027 -6.451 20.663 1.00 95.69 87 ASP A CA 1
ATOM 643 C C . ASP A 1 87 ? -3.759 -5.686 21.768 1.00 95.69 87 ASP A C 1
ATOM 645 O O . ASP A 1 87 ? -3.221 -5.514 22.860 1.00 95.69 87 ASP A O 1
ATOM 649 N N . GLY A 1 88 ? -5.019 -5.298 21.554 1.00 94.62 88 GLY A N 1
ATOM 650 C CA . GLY A 1 88 ? -5.837 -4.691 22.606 1.00 94.62 88 GLY A CA 1
ATOM 651 C C . GLY A 1 88 ? -6.202 -5.633 23.770 1.00 94.62 88 GLY A C 1
ATOM 652 O O . GLY A 1 88 ? -6.885 -5.193 24.691 1.00 94.62 88 GLY A O 1
ATOM 653 N N . LEU A 1 89 ? -5.766 -6.903 23.749 1.00 95.00 89 LEU A N 1
ATOM 654 C CA . LEU A 1 89 ? -5.787 -7.810 24.909 1.00 95.00 89 LEU A CA 1
ATOM 655 C C . LEU A 1 89 ? -4.642 -7.563 25.902 1.00 95.00 89 LEU A C 1
ATOM 657 O O . LEU A 1 89 ? -4.746 -7.990 27.052 1.00 95.00 89 LEU A O 1
ATOM 661 N N . LEU A 1 90 ? -3.543 -6.945 25.463 1.00 93.94 90 LEU A N 1
ATOM 662 C CA . LEU A 1 90 ? -2.387 -6.691 26.318 1.00 93.94 90 LEU A CA 1
ATOM 663 C C . LEU A 1 90 ? -2.732 -5.651 27.388 1.00 93.94 90 LEU A C 1
ATOM 665 O O . LEU A 1 90 ? -3.536 -4.743 27.164 1.00 93.94 90 LEU A O 1
ATOM 669 N N . ALA A 1 91 ? -2.100 -5.750 28.557 1.00 93.88 91 ALA A N 1
ATOM 670 C CA . ALA A 1 91 ? -2.163 -4.671 29.531 1.00 93.88 91 ALA A CA 1
ATOM 671 C C . ALA A 1 91 ? -1.345 -3.478 29.021 1.00 93.88 91 ALA A C 1
ATOM 673 O O . ALA A 1 91 ? -0.294 -3.645 28.404 1.00 93.88 91 ALA A O 1
ATOM 674 N N . TYR A 1 92 ? -1.803 -2.255 29.300 1.00 92.19 92 TYR A N 1
ATOM 675 C CA . TYR A 1 92 ? -1.174 -1.045 28.761 1.00 92.19 92 TYR A CA 1
ATOM 676 C C . TYR A 1 92 ? 0.311 -0.913 29.145 1.00 92.19 92 TYR A C 1
ATOM 678 O O . TYR A 1 92 ? 1.104 -0.405 28.353 1.00 92.19 92 TYR A O 1
ATOM 686 N N . GLN A 1 93 ? 0.714 -1.387 30.331 1.00 93.56 93 GLN A N 1
ATOM 687 C CA . GLN A 1 93 ? 2.125 -1.389 30.739 1.00 93.56 93 GLN A CA 1
ATOM 688 C C . GLN A 1 93 ? 3.019 -2.287 29.869 1.00 93.56 93 GLN A C 1
ATOM 690 O O . GLN A 1 93 ? 4.180 -1.942 29.662 1.00 93.56 93 GLN A O 1
ATOM 695 N N . ASP A 1 94 ? 2.466 -3.367 29.314 1.00 94.88 94 ASP A N 1
ATOM 696 C CA . ASP A 1 94 ? 3.199 -4.379 28.544 1.00 94.88 94 ASP A CA 1
ATOM 697 C C . ASP A 1 94 ? 3.239 -4.046 27.044 1.00 94.88 94 ASP A C 1
ATOM 699 O O . ASP A 1 94 ? 3.918 -4.710 26.263 1.00 94.88 94 ASP A O 1
ATOM 703 N N . MET A 1 95 ? 2.514 -3.005 26.622 1.00 94.75 95 MET A N 1
ATOM 704 C CA . MET A 1 95 ? 2.492 -2.545 25.238 1.00 94.75 95 MET A CA 1
ATOM 705 C C . MET A 1 95 ? 3.749 -1.742 24.888 1.00 94.75 95 MET A C 1
ATOM 707 O O . MET A 1 95 ? 4.156 -0.817 25.605 1.00 94.75 95 MET A O 1
ATOM 711 N N . SER A 1 96 ? 4.303 -2.018 23.707 1.00 93.81 96 SER A N 1
ATOM 712 C CA . SER A 1 96 ? 5.305 -1.153 23.079 1.00 93.81 96 SER A CA 1
ATOM 713 C C . SER A 1 96 ? 4.748 0.253 22.803 1.00 93.81 96 SER A C 1
ATOM 715 O O . SER A 1 96 ? 3.535 0.472 22.769 1.00 93.81 96 SER A O 1
ATOM 717 N N . ALA A 1 97 ? 5.634 1.227 22.566 1.00 91.50 97 ALA A N 1
ATOM 718 C CA . ALA A 1 97 ? 5.228 2.600 22.248 1.00 91.50 97 ALA A CA 1
ATOM 719 C C . ALA A 1 97 ? 4.278 2.675 21.038 1.00 91.50 97 ALA A C 1
ATOM 721 O O . ALA A 1 97 ? 3.333 3.459 21.049 1.00 91.50 97 ALA A O 1
ATOM 722 N N . TRP A 1 98 ? 4.499 1.821 20.037 1.00 88.38 98 TRP A N 1
ATOM 723 C CA . TRP A 1 98 ? 3.651 1.729 18.853 1.00 88.38 98 TRP A CA 1
ATOM 724 C C . TRP A 1 98 ? 2.279 1.126 19.160 1.00 88.38 98 TRP A C 1
ATOM 726 O O . TRP A 1 98 ? 1.249 1.703 18.820 1.00 88.38 98 TRP A O 1
ATOM 736 N N . GLN A 1 99 ? 2.245 0.007 19.887 1.00 92.56 99 GLN A N 1
ATOM 737 C CA . GLN A 1 99 ? 0.991 -0.647 20.274 1.00 92.56 99 GLN A CA 1
ATOM 738 C C . GLN A 1 99 ? 0.108 0.270 21.121 1.00 92.56 99 GLN A C 1
ATOM 740 O O . GLN A 1 99 ? -1.103 0.297 20.936 1.00 92.56 99 GLN A O 1
ATOM 745 N N . LYS A 1 100 ? 0.693 1.100 21.991 1.00 91.75 100 LYS A N 1
ATOM 746 C CA . LYS A 1 100 ? -0.069 2.092 22.768 1.00 91.75 100 LYS A CA 1
ATOM 747 C C . LYS A 1 100 ? -0.852 3.068 21.888 1.00 91.75 100 LYS A C 1
ATOM 749 O O . LYS A 1 100 ? -1.927 3.489 22.298 1.00 91.75 100 LYS A O 1
ATOM 754 N N . GLN A 1 101 ? -0.352 3.386 20.695 1.00 89.25 101 GLN A N 1
ATOM 755 C CA . GLN A 1 101 ? -1.034 4.250 19.726 1.00 89.25 101 GLN A CA 1
ATOM 756 C C . GLN A 1 101 ? -2.019 3.460 18.854 1.00 89.25 101 GLN A C 1
ATOM 758 O O . GLN A 1 101 ? -3.140 3.909 18.631 1.00 89.25 101 GLN A O 1
ATOM 763 N N . ALA A 1 102 ? -1.618 2.271 18.399 1.00 91.56 102 ALA A N 1
ATOM 764 C CA . ALA A 1 102 ? -2.343 1.522 17.377 1.00 91.56 102 ALA A CA 1
ATOM 765 C C . ALA A 1 102 ? -3.375 0.510 17.904 1.00 91.56 102 ALA A C 1
ATOM 767 O O . ALA A 1 102 ? -4.242 0.094 17.136 1.00 91.56 102 ALA A O 1
ATOM 768 N N . HIS A 1 103 ? -3.301 0.094 19.175 1.00 93.62 103 HIS A N 1
ATOM 769 C CA . HIS A 1 103 ? -4.182 -0.942 19.720 1.00 93.62 103 HIS A CA 1
ATOM 770 C C . HIS A 1 103 ? -5.660 -0.546 19.640 1.00 93.62 103 HIS A C 1
ATOM 772 O O . HIS A 1 103 ? -6.055 0.589 19.908 1.00 93.62 103 HIS A O 1
ATOM 778 N N . LEU A 1 104 ? -6.505 -1.529 19.338 1.00 94.62 104 LEU A N 1
ATOM 779 C CA . LEU A 1 104 ? -7.952 -1.359 19.291 1.00 94.62 104 LEU A CA 1
ATOM 780 C C . LEU A 1 104 ? -8.578 -2.153 20.424 1.00 94.62 104 LEU A C 1
ATOM 782 O O . LEU A 1 104 ? -8.597 -3.379 20.378 1.00 94.62 104 LEU A O 1
ATOM 786 N N . LYS A 1 105 ? -9.089 -1.461 21.450 1.00 92.94 105 LYS A N 1
ATOM 787 C CA . LYS A 1 105 ? -9.801 -2.102 22.570 1.00 92.94 105 LYS A CA 1
ATOM 788 C C . LYS A 1 105 ? -11.090 -2.765 22.105 1.00 92.94 105 LYS A C 1
ATOM 790 O O . LYS A 1 105 ? -11.318 -3.925 22.445 1.00 92.94 105 LYS A O 1
ATOM 795 N N . ASP A 1 106 ? -11.837 -2.068 21.262 1.00 93.62 106 ASP A N 1
ATOM 796 C CA . ASP A 1 106 ? -13.087 -2.526 20.674 1.00 93.62 106 ASP A CA 1
ATOM 797 C C . ASP A 1 106 ? -12.939 -2.679 19.162 1.00 93.62 106 ASP A C 1
ATOM 799 O O . ASP A 1 106 ? -12.126 -2.004 18.525 1.00 93.62 106 ASP A O 1
ATOM 803 N N . LEU A 1 107 ? -13.718 -3.595 18.586 1.00 94.38 107 LEU A N 1
ATOM 804 C CA . LEU A 1 107 ? -13.763 -3.755 17.138 1.00 94.38 107 LEU A CA 1
ATOM 805 C C . LEU A 1 107 ? -14.465 -2.526 16.536 1.00 94.38 107 LEU A C 1
ATOM 807 O O . LEU A 1 107 ? -15.537 -2.163 17.029 1.00 94.38 107 LEU A O 1
ATOM 811 N N . PRO A 1 108 ? -13.919 -1.902 15.477 1.00 94.62 108 PRO A N 1
ATOM 812 C CA . PRO A 1 108 ? -14.591 -0.783 14.834 1.00 94.62 108 PRO A CA 1
ATOM 813 C C . PRO A 1 108 ? -15.936 -1.197 14.243 1.00 94.62 108 PRO A C 1
ATOM 815 O O . PRO A 1 108 ? -16.180 -2.370 13.935 1.00 94.62 108 PRO A O 1
ATOM 818 N N . SER A 1 109 ? -16.811 -0.217 14.036 1.00 96.12 109 SER A N 1
ATOM 819 C CA . SER A 1 109 ? -18.040 -0.455 13.288 1.00 96.12 109 SER A CA 1
ATOM 820 C C . SER A 1 109 ? -17.718 -0.886 11.852 1.00 96.12 109 SER A C 1
ATOM 822 O O . SER A 1 109 ? -16.675 -0.545 11.289 1.00 96.12 109 SER A O 1
ATOM 824 N N . LEU A 1 110 ? -18.646 -1.612 11.219 1.00 96.06 110 LEU A N 1
ATOM 825 C CA . LEU A 1 110 ? -18.476 -2.018 9.822 1.00 96.06 110 LEU A CA 1
ATOM 826 C C . LEU A 1 110 ? -18.279 -0.799 8.908 1.00 96.06 110 LEU A C 1
ATOM 828 O O . LEU A 1 110 ? -17.502 -0.865 7.963 1.00 96.06 110 LEU A O 1
ATOM 832 N N . LEU A 1 111 ? -18.947 0.322 9.198 1.00 95.12 111 LEU A N 1
ATOM 833 C CA . LEU A 1 111 ? -18.817 1.543 8.409 1.00 95.12 111 LEU A CA 1
ATOM 834 C C . LEU A 1 111 ? -17.412 2.147 8.518 1.00 95.12 111 LEU A C 1
ATOM 836 O O . LEU A 1 111 ? -16.815 2.455 7.491 1.00 95.12 111 LEU A O 1
ATOM 840 N N . GLU A 1 112 ? -16.867 2.274 9.731 1.00 94.88 112 GLU A N 1
ATOM 841 C CA . GLU A 1 112 ? -15.500 2.773 9.943 1.00 94.88 112 GLU A CA 1
ATOM 842 C C . GLU A 1 112 ? -14.466 1.857 9.287 1.00 94.88 112 GLU A C 1
ATOM 844 O O . GLU A 1 112 ? -13.559 2.328 8.604 1.00 94.88 112 GLU A O 1
ATOM 849 N N . PHE A 1 113 ? -14.633 0.540 9.440 1.00 96.31 113 PHE A N 1
ATOM 850 C CA . PHE A 1 113 ? -13.756 -0.448 8.824 1.00 96.31 113 PHE A CA 1
ATOM 851 C C . PHE A 1 113 ? -13.782 -0.359 7.295 1.00 96.31 113 PHE A C 1
ATOM 853 O O . PHE A 1 113 ? -12.734 -0.287 6.658 1.00 96.31 113 PHE A O 1
ATOM 860 N N . MET A 1 114 ? -14.971 -0.322 6.688 1.00 96.06 114 MET A N 1
ATOM 861 C CA . MET A 1 114 ? -15.107 -0.249 5.232 1.00 96.06 114 MET A CA 1
ATOM 862 C C . MET A 1 114 ? -14.667 1.111 4.680 1.00 96.06 114 MET A C 1
ATOM 864 O O . MET A 1 114 ? -14.087 1.163 3.594 1.00 96.06 114 MET A O 1
ATOM 868 N N . GLY A 1 115 ? -14.897 2.195 5.425 1.00 93.81 115 GLY A N 1
ATOM 869 C CA . GLY A 1 115 ? -14.401 3.534 5.109 1.00 93.81 115 GLY A CA 1
ATOM 870 C C . GLY A 1 115 ? -12.877 3.589 5.098 1.00 93.81 115 GLY A C 1
ATOM 871 O O . GLY A 1 115 ? -12.297 4.088 4.137 1.00 93.81 115 GLY A O 1
ATOM 872 N N . TYR A 1 116 ? -12.234 2.996 6.108 1.00 93.75 116 TYR A N 1
ATOM 873 C CA . TYR A 1 116 ? -10.782 2.851 6.155 1.00 93.75 116 TYR A CA 1
ATOM 874 C C . TYR A 1 116 ? -10.282 2.027 4.983 1.00 93.75 116 TYR A C 1
ATOM 876 O O . TYR A 1 116 ? -9.447 2.484 4.210 1.00 93.75 116 TYR A O 1
ATOM 884 N N . VAL A 1 117 ? -10.797 0.808 4.833 1.00 94.44 117 VAL A N 1
ATOM 885 C CA . VAL A 1 117 ? -10.332 -0.157 3.840 1.00 94.44 117 VAL A CA 1
ATOM 886 C C . VAL A 1 117 ? -10.398 0.426 2.426 1.00 94.44 117 VAL A C 1
ATOM 888 O O . VAL A 1 117 ? -9.410 0.358 1.691 1.00 94.44 117 VAL A O 1
ATOM 891 N N . PHE A 1 118 ? -11.521 1.056 2.080 1.00 93.62 118 PHE A N 1
ATOM 892 C CA . PHE A 1 118 ? -11.775 1.628 0.760 1.00 93.62 118 PHE A CA 1
ATOM 893 C C . PHE A 1 118 ? -11.502 3.131 0.655 1.00 93.62 118 PHE A C 1
ATOM 895 O O . PHE A 1 118 ? -12.019 3.762 -0.276 1.00 93.62 118 PHE A O 1
ATOM 902 N N . ASP A 1 119 ? -10.700 3.686 1.565 1.00 90.75 119 ASP A N 1
ATOM 903 C CA . ASP A 1 119 ? -10.213 5.061 1.482 1.00 90.75 119 ASP A CA 1
ATOM 904 C C . ASP A 1 119 ? -9.520 5.297 0.122 1.00 90.75 119 ASP A C 1
ATOM 906 O O . ASP A 1 119 ? -8.499 4.658 -0.159 1.00 90.75 119 ASP A O 1
ATOM 910 N N . PRO A 1 120 ? -10.054 6.199 -0.728 1.00 85.50 120 PRO A N 1
ATOM 911 C CA . PRO A 1 120 ? -9.512 6.515 -2.050 1.00 85.50 120 PRO A CA 1
ATOM 912 C C . PRO A 1 120 ? -8.022 6.834 -2.064 1.00 85.50 120 PRO A C 1
ATOM 914 O O . PRO A 1 120 ? -7.337 6.515 -3.035 1.00 85.50 120 PRO A O 1
ATOM 917 N N . SER A 1 121 ? -7.526 7.449 -0.992 1.00 83.38 121 SER A N 1
ATOM 918 C CA . SER A 1 121 ? -6.154 7.940 -0.934 1.00 83.38 121 SER A CA 1
ATOM 919 C C . SER A 1 121 ? -5.133 6.816 -0.765 1.00 83.38 121 SER A C 1
ATOM 921 O O . SER A 1 121 ? -3.973 6.968 -1.146 1.00 83.38 121 SER A O 1
ATOM 923 N N . THR A 1 122 ? -5.564 5.674 -0.219 1.00 87.06 122 THR A N 1
ATOM 924 C CA . THR A 1 122 ? -4.674 4.571 0.162 1.00 87.06 122 THR A CA 1
ATOM 925 C C . THR A 1 122 ? -5.027 3.237 -0.484 1.00 87.06 122 THR A C 1
ATOM 927 O O . THR A 1 122 ? -4.140 2.414 -0.662 1.00 87.06 122 THR A O 1
ATOM 930 N N . VAL A 1 123 ? -6.278 3.009 -0.903 1.00 87.50 123 VAL A N 1
ATOM 931 C CA . VAL A 1 123 ? -6.721 1.702 -1.426 1.00 87.50 123 VAL A CA 1
ATOM 932 C C . VAL A 1 123 ? -6.092 1.325 -2.769 1.00 87.50 123 VAL A C 1
ATOM 934 O O . VAL A 1 123 ? -5.838 0.147 -3.008 1.00 87.50 123 VAL A O 1
ATOM 937 N N . LEU A 1 124 ? -5.851 2.300 -3.653 1.00 82.69 124 LEU A N 1
ATOM 938 C CA . LEU A 1 124 ? -5.348 2.009 -4.996 1.00 82.69 124 LEU A CA 1
ATOM 939 C C . LEU A 1 124 ? -3.822 1.941 -5.034 1.00 82.69 124 LEU A C 1
ATOM 941 O O . LEU A 1 124 ? -3.277 0.967 -5.547 1.00 82.69 124 LEU A O 1
ATOM 945 N N . VAL A 1 125 ? -3.148 2.984 -4.533 1.00 71.31 125 VAL A N 1
ATOM 946 C CA . VAL A 1 125 ? -1.698 3.176 -4.742 1.00 71.31 125 VAL A CA 1
ATOM 947 C C . VAL A 1 125 ? -1.006 3.920 -3.590 1.00 71.31 125 VAL A C 1
ATOM 949 O O . VAL A 1 125 ? 0.132 4.367 -3.720 1.00 71.31 125 VAL A O 1
ATOM 952 N N . GLY A 1 126 ? -1.688 4.097 -2.459 1.00 67.50 126 GLY A N 1
ATOM 953 C CA . GLY A 1 126 ? -1.114 4.811 -1.323 1.00 67.50 126 GLY A CA 1
ATOM 954 C C . GLY A 1 126 ? -0.374 3.884 -0.360 1.00 67.50 126 GLY A C 1
ATOM 955 O O . GLY A 1 126 ? -0.516 2.660 -0.425 1.00 67.50 126 GLY A O 1
ATOM 956 N N . PRO A 1 127 ? 0.405 4.464 0.563 1.00 71.44 127 PRO A N 1
ATOM 957 C CA . PRO A 1 127 ? 0.970 3.695 1.654 1.00 71.44 127 PRO A CA 1
ATOM 958 C C . PRO A 1 127 ? -0.184 3.187 2.523 1.00 71.44 127 PRO A C 1
ATOM 960 O O . PRO A 1 127 ? -1.189 3.881 2.707 1.00 71.44 127 PRO A O 1
ATOM 963 N N . ALA A 1 128 ? -0.057 1.976 3.058 1.00 77.75 128 ALA A N 1
ATOM 964 C CA . ALA A 1 128 ? -1.006 1.498 4.051 1.00 77.75 128 ALA A CA 1
ATOM 965 C C . ALA A 1 128 ? -0.806 2.321 5.333 1.00 77.75 128 ALA A C 1
ATOM 967 O O . ALA A 1 128 ? 0.138 2.075 6.075 1.00 77.75 128 ALA A O 1
ATOM 968 N N . ILE A 1 129 ? -1.660 3.326 5.545 1.00 86.19 129 ILE A N 1
ATOM 969 C CA . ILE A 1 129 ? -1.768 4.025 6.831 1.00 86.19 129 ILE A CA 1
ATOM 970 C C . ILE A 1 129 ? -2.443 3.107 7.841 1.00 86.19 129 ILE A C 1
ATOM 972 O O . ILE A 1 129 ? -3.266 2.262 7.463 1.00 86.19 129 ILE A O 1
ATOM 976 N N . ASP A 1 130 ? -2.151 3.291 9.119 1.00 89.69 130 ASP A N 1
ATOM 977 C CA . ASP A 1 130 ? -2.808 2.519 10.161 1.00 89.69 130 ASP A CA 1
ATOM 978 C C . ASP A 1 130 ? -4.242 2.982 10.411 1.00 89.69 130 ASP A C 1
ATOM 980 O O . ASP A 1 130 ? -4.645 4.115 10.140 1.00 89.69 130 ASP A O 1
ATOM 984 N N . PHE A 1 131 ? -5.047 2.072 10.950 1.00 92.12 131 PHE A N 1
ATOM 985 C CA . PHE A 1 131 ? -6.459 2.338 11.206 1.00 92.12 131 PHE A CA 1
ATOM 986 C C . PHE A 1 131 ? -6.688 3.478 12.209 1.00 92.12 131 PHE A C 1
ATOM 988 O O . PHE A 1 131 ? -7.639 4.245 12.064 1.00 92.12 131 PHE A O 1
ATOM 995 N N . TRP A 1 132 ? -5.817 3.608 13.215 1.00 88.19 132 TRP A N 1
ATOM 996 C CA . TRP A 1 132 ? -5.922 4.673 14.214 1.00 88.19 132 TRP A CA 1
ATOM 997 C C . TRP A 1 132 ? -5.689 6.056 13.588 1.00 88.19 132 TRP A C 1
ATOM 999 O O . TRP A 1 132 ? -6.457 6.975 13.867 1.00 88.19 132 TRP A O 1
ATOM 1009 N N . GLU A 1 133 ? -4.713 6.174 12.680 1.00 87.00 133 GLU A N 1
ATOM 1010 C CA . GLU A 1 133 ? -4.422 7.401 11.926 1.00 87.00 133 GLU A CA 1
ATOM 1011 C C . GLU A 1 133 ? -5.614 7.799 11.057 1.00 87.00 133 GLU A C 1
ATOM 1013 O O . GLU A 1 133 ? -6.030 8.960 11.030 1.00 87.00 133 GLU A O 1
ATOM 1018 N N . TYR A 1 134 ? -6.210 6.813 10.378 1.00 88.62 134 TYR A N 1
ATOM 1019 C CA . TYR A 1 134 ? -7.418 7.025 9.593 1.00 88.62 134 TYR A CA 1
ATOM 1020 C C . TYR A 1 134 ? -8.579 7.524 10.455 1.00 88.62 134 TYR A C 1
ATOM 1022 O O . TYR A 1 134 ? -9.251 8.470 10.056 1.00 88.62 134 TYR A O 1
ATOM 1030 N N . LEU A 1 135 ? -8.828 6.921 11.622 1.00 87.06 135 LEU A N 1
ATOM 1031 C CA . LEU A 1 135 ? -9.910 7.356 12.508 1.00 87.06 135 LEU A CA 1
ATOM 1032 C C . LEU A 1 135 ? -9.670 8.750 13.081 1.00 87.06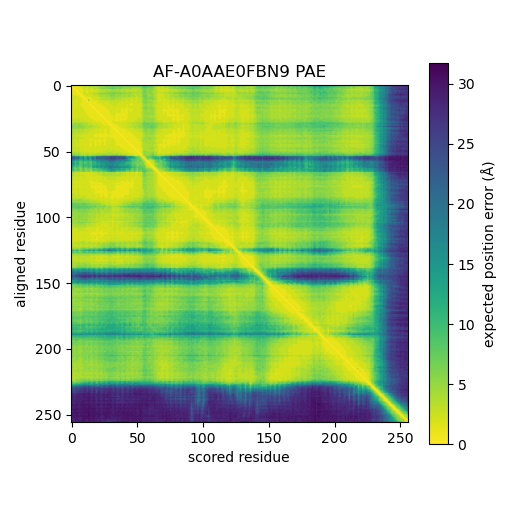 135 LEU A C 1
ATOM 1034 O O . LEU A 1 135 ? -10.613 9.537 13.164 1.00 87.06 135 LEU A O 1
ATOM 1038 N N . GLU A 1 136 ? -8.433 9.064 13.469 1.00 83.62 136 GLU A N 1
ATOM 1039 C CA . GLU A 1 136 ? -8.077 10.397 13.955 1.00 83.62 136 GLU A CA 1
ATOM 1040 C C . GLU A 1 136 ? -8.372 11.461 12.895 1.00 83.62 136 GLU A C 1
ATOM 1042 O O . GLU A 1 136 ? -8.965 12.495 13.214 1.00 83.62 136 GLU A O 1
ATOM 1047 N N . PHE A 1 137 ? -8.041 11.169 11.634 1.00 80.69 137 PHE A N 1
ATOM 1048 C CA . PHE A 1 137 ? -8.364 12.022 10.497 1.00 80.69 137 PHE A CA 1
ATOM 1049 C C . PHE A 1 137 ? -9.873 12.080 10.203 1.00 80.69 137 PHE A C 1
ATOM 1051 O O . PHE A 1 137 ? -10.446 13.165 10.142 1.00 80.69 137 PHE A O 1
ATOM 1058 N N . ALA A 1 138 ? -10.530 10.931 10.037 1.00 83.69 138 ALA A N 1
ATOM 1059 C CA . ALA A 1 138 ? -11.921 10.838 9.592 1.00 83.69 138 ALA A CA 1
ATOM 1060 C C . ALA A 1 138 ? -12.921 11.424 10.601 1.00 83.69 138 ALA A C 1
ATOM 1062 O O . ALA A 1 138 ? -13.981 11.904 10.204 1.00 83.69 138 ALA A O 1
ATOM 1063 N N . GLN A 1 139 ? -12.596 11.384 11.895 1.00 83.00 139 GLN A N 1
ATOM 1064 C CA . GLN A 1 139 ? -13.446 11.901 12.973 1.00 83.00 139 GLN A CA 1
ATOM 1065 C C . GLN A 1 139 ? -12.974 13.255 13.518 1.00 83.00 139 GLN A C 1
ATOM 1067 O O . GLN A 1 139 ? -13.584 13.766 14.453 1.00 83.00 139 GLN A O 1
ATOM 1072 N N . ASP A 1 140 ? -11.890 13.818 12.974 1.00 74.00 140 ASP A N 1
ATOM 1073 C CA . ASP A 1 140 ? -11.241 15.036 13.475 1.00 74.00 140 ASP A CA 1
ATOM 1074 C C . ASP A 1 140 ? -11.026 15.030 15.004 1.00 74.00 140 ASP A C 1
ATOM 1076 O O . ASP A 1 140 ? -11.275 16.018 15.699 1.00 74.00 140 ASP A O 1
ATOM 1080 N N . ARG A 1 141 ? -10.568 13.902 15.568 1.00 67.00 141 ARG A N 1
ATOM 1081 C CA . ARG A 1 141 ? -10.456 13.746 17.036 1.00 67.00 141 ARG A CA 1
ATOM 1082 C C . ARG A 1 141 ? -9.506 14.759 17.674 1.00 67.00 141 ARG A C 1
ATOM 1084 O O . ARG A 1 141 ? -9.715 15.165 18.811 1.00 67.00 141 ARG A O 1
ATOM 1091 N N . ALA A 1 142 ? -8.478 15.182 16.942 1.00 62.78 142 ALA A N 1
ATOM 1092 C CA . ALA A 1 142 ? -7.528 16.192 17.394 1.00 62.78 142 ALA A CA 1
ATOM 1093 C C . ALA A 1 142 ? -8.038 17.638 17.224 1.00 62.78 142 ALA A C 1
ATOM 1095 O O . ALA A 1 142 ? -7.316 18.578 17.562 1.00 62.78 142 ALA A O 1
ATOM 1096 N N . GLY A 1 143 ? -9.231 17.842 16.647 1.00 58.28 143 GLY A N 1
ATOM 1097 C CA . GLY A 1 143 ? -9.771 19.163 16.313 1.00 58.28 143 GLY A CA 1
ATOM 1098 C C . GLY A 1 143 ? -8.903 19.948 15.323 1.00 58.28 143 GLY A C 1
ATOM 1099 O O . GLY A 1 143 ? -9.045 21.173 15.206 1.00 58.28 143 GLY A O 1
ATOM 1100 N N . LYS A 1 144 ? -7.985 19.263 14.628 1.00 57.56 144 LYS A N 1
ATOM 1101 C CA . LYS A 1 144 ? -7.024 19.835 13.677 1.00 57.56 144 LYS A CA 1
ATOM 1102 C C . LYS A 1 144 ? -7.640 20.083 12.301 1.00 57.56 144 LYS A C 1
ATOM 1104 O O . LYS A 1 144 ? -7.011 20.793 11.530 1.00 57.56 144 LYS A O 1
ATOM 1109 N N . GLY A 1 145 ? -8.862 19.601 12.066 1.00 53.62 145 GLY A N 1
ATOM 1110 C CA . GLY A 1 145 ? -9.834 19.957 11.034 1.00 53.62 145 GLY A CA 1
ATOM 1111 C C . GLY A 1 145 ? -9.371 19.821 9.590 1.00 53.62 145 GLY A C 1
ATOM 1112 O O . GLY A 1 145 ? -8.340 20.368 9.211 1.00 53.62 145 GLY A O 1
ATOM 1113 N N . LEU A 1 146 ? -10.232 19.226 8.756 1.00 55.34 146 LEU A N 1
ATOM 1114 C CA . LEU A 1 146 ? -10.105 18.994 7.303 1.00 55.34 146 LEU A CA 1
ATOM 1115 C C . LEU A 1 146 ? -9.727 20.215 6.418 1.00 55.34 146 LEU A C 1
ATOM 1117 O O . LEU A 1 146 ? -9.676 20.098 5.201 1.00 55.34 146 LEU A O 1
ATOM 1121 N N . THR A 1 147 ? -9.456 21.392 6.977 1.00 53.88 147 THR A N 1
ATOM 1122 C CA . THR A 1 147 ? -9.108 22.627 6.249 1.00 53.88 147 THR A CA 1
ATOM 1123 C C . THR A 1 147 ? -8.385 23.673 7.113 1.00 53.88 147 THR A C 1
ATOM 1125 O O . THR A 1 147 ? -8.159 24.793 6.652 1.00 53.88 147 THR A O 1
ATOM 1128 N N . LYS A 1 148 ? -8.006 23.374 8.369 1.00 58.22 148 LYS A N 1
ATOM 1129 C CA . LYS A 1 148 ? -7.513 24.417 9.297 1.00 58.22 148 LYS A CA 1
ATOM 1130 C C . LYS A 1 148 ? -6.043 24.794 9.105 1.00 58.22 148 LYS A C 1
ATOM 1132 O O . LYS A 1 148 ? -5.593 25.777 9.687 1.00 58.22 148 LYS A O 1
ATOM 1137 N N . GLN A 1 149 ? -5.286 24.046 8.300 1.00 63.84 149 GLN A N 1
ATOM 1138 C CA . GLN A 1 149 ? -3.914 24.425 7.967 1.00 63.84 149 GLN A CA 1
ATOM 1139 C C . GLN A 1 149 ? -3.910 25.455 6.825 1.00 63.84 149 GLN A C 1
ATOM 1141 O O . GLN A 1 149 ? -4.278 25.109 5.698 1.00 63.84 149 GLN A O 1
ATOM 1146 N N . PRO A 1 150 ? -3.476 26.706 7.060 1.00 66.25 150 PRO A N 1
ATOM 1147 C CA . PRO A 1 150 ? -3.400 27.697 5.995 1.00 66.25 150 PRO A CA 1
ATOM 1148 C C . PRO A 1 150 ? -2.457 27.214 4.882 1.00 66.25 150 PRO A C 1
ATOM 1150 O O . PRO A 1 150 ? -1.360 26.718 5.141 1.00 66.25 150 PRO A O 1
ATOM 1153 N N . GLY A 1 151 ? -2.898 27.340 3.628 1.00 75.69 151 GLY A N 1
ATOM 1154 C CA . GLY A 1 151 ? -2.102 26.972 2.453 1.00 75.69 151 GLY A CA 1
ATOM 1155 C C . GLY A 1 151 ? -2.018 25.471 2.147 1.00 75.69 151 GLY A C 1
ATOM 1156 O O . GLY A 1 151 ? -1.191 25.081 1.324 1.00 75.69 151 GLY A O 1
ATOM 1157 N N . PHE A 1 152 ? -2.854 24.616 2.749 1.00 77.44 152 PHE A N 1
ATOM 1158 C CA . PHE A 1 152 ? -2.835 23.170 2.473 1.00 77.44 152 PHE A CA 1
ATOM 1159 C C . PHE A 1 152 ? -3.034 22.835 0.981 1.00 77.44 152 PHE A C 1
ATOM 1161 O O . PHE A 1 152 ? -2.324 21.985 0.451 1.00 77.44 152 PHE A O 1
ATOM 1168 N N . MET A 1 153 ? -3.898 23.570 0.269 1.00 84.31 153 MET A N 1
ATOM 1169 C CA . MET A 1 153 ? -4.068 23.410 -1.183 1.00 84.31 153 MET A CA 1
ATOM 1170 C C . MET A 1 153 ? -2.821 23.809 -1.978 1.00 84.31 153 MET A C 1
ATOM 1172 O O . MET A 1 153 ? -2.508 23.173 -2.981 1.00 84.31 153 MET A O 1
ATOM 1176 N N . LEU A 1 154 ? -2.062 24.812 -1.520 1.00 86.69 154 LEU A N 1
ATOM 1177 C CA . LEU A 1 154 ? -0.782 25.162 -2.142 1.00 86.69 154 LEU A CA 1
ATOM 1178 C C . LEU A 1 154 ? 0.239 24.035 -1.946 1.00 86.69 154 LEU A C 1
ATOM 1180 O O . LEU A 1 154 ? 0.951 23.693 -2.886 1.00 86.69 154 LEU A O 1
ATOM 1184 N N . ARG A 1 155 ? 0.276 23.411 -0.762 1.00 84.06 155 ARG A N 1
ATOM 1185 C CA . ARG A 1 155 ? 1.128 22.238 -0.503 1.00 84.06 155 ARG A CA 1
ATOM 1186 C C . ARG A 1 155 ? 0.713 21.032 -1.344 1.00 84.06 155 ARG A C 1
ATOM 1188 O O . ARG A 1 155 ? 1.582 20.357 -1.889 1.00 84.06 155 ARG A O 1
ATOM 1195 N N . ALA A 1 156 ? -0.591 20.787 -1.491 1.00 87.56 156 ALA A N 1
ATOM 1196 C CA . ALA A 1 156 ? -1.110 19.745 -2.374 1.00 87.56 156 ALA A CA 1
ATOM 1197 C C . ALA A 1 156 ? -0.681 19.998 -3.826 1.00 87.56 156 ALA A C 1
ATOM 1199 O O . ALA A 1 156 ? -0.170 19.093 -4.478 1.00 87.56 156 ALA A O 1
ATOM 1200 N N . LEU A 1 157 ? -0.796 21.241 -4.306 1.00 89.75 157 LEU A N 1
ATOM 1201 C CA . LEU A 1 157 ? -0.351 21.629 -5.643 1.00 89.75 157 LEU A CA 1
ATOM 1202 C C . LEU A 1 157 ? 1.164 21.453 -5.822 1.00 89.75 157 LEU A C 1
ATOM 1204 O O . LEU A 1 157 ? 1.599 20.901 -6.827 1.00 89.75 157 LEU A O 1
ATOM 1208 N N . GLN A 1 158 ? 1.976 21.877 -4.853 1.00 88.69 158 GLN A N 1
ATOM 1209 C CA . GLN A 1 158 ? 3.430 21.687 -4.886 1.00 88.69 158 GLN A CA 1
ATOM 1210 C C . GLN A 1 158 ? 3.807 20.201 -4.937 1.00 88.69 158 GLN A C 1
ATOM 1212 O O . GLN A 1 158 ? 4.655 19.812 -5.740 1.00 88.69 158 GLN A O 1
ATOM 1217 N N . ASN A 1 159 ? 3.154 19.365 -4.121 1.00 88.44 159 ASN A N 1
ATOM 1218 C CA . ASN A 1 159 ? 3.361 17.920 -4.139 1.00 88.44 159 ASN A CA 1
ATOM 1219 C C . ASN A 1 159 ? 2.965 17.329 -5.499 1.00 88.44 159 ASN A C 1
ATOM 1221 O O . ASN A 1 159 ? 3.760 16.623 -6.114 1.00 88.44 159 ASN A O 1
ATOM 1225 N N . PHE A 1 160 ? 1.790 17.699 -6.015 1.00 90.75 160 PHE A N 1
ATOM 1226 C CA . PHE A 1 160 ? 1.301 17.275 -7.324 1.00 90.75 160 PHE A CA 1
ATOM 1227 C C . PHE A 1 160 ? 2.279 17.618 -8.454 1.00 90.75 160 PHE A C 1
ATOM 1229 O O . PHE A 1 160 ? 2.606 16.756 -9.269 1.00 90.75 160 PHE A O 1
ATOM 1236 N N . LEU A 1 161 ? 2.801 18.849 -8.478 1.00 92.06 161 LEU A N 1
ATOM 1237 C CA . LEU A 1 161 ? 3.791 19.283 -9.466 1.00 92.06 161 LEU A CA 1
ATOM 1238 C C . LEU A 1 161 ? 5.111 18.505 -9.341 1.00 92.06 161 LEU A C 1
ATOM 1240 O O . LEU A 1 161 ? 5.682 18.104 -10.355 1.00 92.06 161 LEU A O 1
ATOM 1244 N N . GLY A 1 162 ? 5.571 18.228 -8.116 1.00 89.75 162 GLY A N 1
ATOM 1245 C CA . GLY A 1 162 ? 6.734 17.365 -7.877 1.00 89.75 162 GLY A CA 1
ATOM 1246 C C . GLY A 1 162 ? 6.528 15.931 -8.382 1.00 89.75 162 GLY A C 1
ATOM 1247 O O . GLY A 1 162 ? 7.429 15.333 -8.973 1.00 89.75 162 GLY A O 1
ATOM 1248 N N . ASN A 1 163 ? 5.318 15.392 -8.239 1.00 90.62 163 ASN A N 1
ATOM 1249 C CA . ASN A 1 163 ? 4.973 14.073 -8.770 1.00 90.62 163 ASN A CA 1
ATOM 1250 C C . ASN A 1 163 ? 4.901 14.085 -10.303 1.00 90.62 163 ASN A C 1
ATOM 1252 O O . ASN A 1 163 ? 5.356 13.138 -10.946 1.00 90.62 163 ASN A O 1
ATOM 1256 N N . LEU A 1 164 ? 4.407 15.168 -10.912 1.00 92.88 164 LEU A N 1
ATOM 1257 C CA . LEU A 1 164 ? 4.383 15.318 -12.368 1.00 92.88 164 LEU A CA 1
ATOM 1258 C C . LEU A 1 164 ? 5.797 15.312 -12.972 1.00 92.88 164 LEU A C 1
ATOM 1260 O O . LEU A 1 164 ? 6.005 14.746 -14.046 1.00 92.88 164 LEU A O 1
ATOM 1264 N N . LEU A 1 165 ? 6.789 15.852 -12.256 1.00 91.50 165 LEU A N 1
ATOM 1265 C CA . LEU A 1 165 ? 8.197 15.719 -12.634 1.00 91.50 165 LEU A CA 1
ATOM 1266 C C . LEU A 1 165 ? 8.648 14.249 -12.642 1.00 91.50 165 LEU A C 1
ATOM 1268 O O . LEU A 1 165 ? 9.322 13.830 -13.580 1.00 91.50 165 LEU A O 1
ATOM 1272 N N . CYS A 1 166 ? 8.244 13.441 -11.656 1.00 91.25 166 CYS A N 1
ATOM 1273 C CA . CYS A 1 166 ? 8.538 12.001 -11.647 1.00 91.25 166 CYS A CA 1
ATOM 1274 C C . CYS A 1 166 ? 7.928 11.294 -12.868 1.00 91.25 166 CYS A C 1
ATOM 1276 O O . CYS A 1 166 ? 8.592 10.470 -13.501 1.00 91.25 166 CYS A O 1
ATOM 1278 N N . LEU A 1 167 ? 6.700 11.654 -13.258 1.00 92.25 167 LEU A N 1
ATOM 1279 C CA . LEU A 1 167 ? 6.087 11.138 -14.484 1.00 92.25 167 LEU A CA 1
ATOM 1280 C C . LEU A 1 167 ? 6.890 11.541 -15.728 1.00 92.25 167 LEU A C 1
ATOM 1282 O O . LEU A 1 167 ? 7.200 10.683 -16.554 1.00 92.25 167 LEU A O 1
ATOM 1286 N N . ALA A 1 168 ? 7.266 12.815 -15.850 1.00 92.69 168 ALA A N 1
ATOM 1287 C CA . ALA A 1 168 ? 8.056 13.307 -16.978 1.00 92.69 168 ALA A CA 1
ATOM 1288 C C . ALA A 1 168 ? 9.407 12.579 -17.088 1.00 92.69 168 ALA A C 1
ATOM 1290 O O . ALA A 1 168 ? 9.776 12.122 -18.170 1.00 92.69 168 ALA A O 1
ATOM 1291 N N . LEU A 1 169 ? 10.108 12.393 -15.965 1.00 91.31 169 LEU A N 1
ATOM 1292 C CA . LEU A 1 169 ? 11.362 11.637 -15.909 1.00 91.31 169 LEU A CA 1
ATOM 1293 C C . LEU A 1 169 ? 11.173 10.170 -16.311 1.00 91.31 169 LEU A C 1
ATOM 1295 O O . LEU A 1 169 ? 12.019 9.628 -17.018 1.00 91.31 169 LEU A O 1
ATOM 1299 N N . ASN A 1 170 ? 10.065 9.532 -15.919 1.00 91.25 170 ASN A N 1
ATOM 1300 C CA . ASN A 1 170 ? 9.743 8.173 -16.355 1.00 91.25 170 ASN A CA 1
ATOM 1301 C C . ASN A 1 170 ? 9.476 8.097 -17.869 1.00 91.25 170 ASN A C 1
ATOM 1303 O O . ASN A 1 170 ? 9.972 7.189 -18.531 1.00 91.25 170 ASN A O 1
ATOM 1307 N N . LEU A 1 171 ? 8.715 9.036 -18.437 1.00 92.00 171 LEU A N 1
ATOM 1308 C CA . LEU A 1 171 ? 8.406 9.049 -19.874 1.00 92.00 171 LEU A CA 1
ATOM 1309 C C . LEU A 1 171 ? 9.660 9.297 -20.723 1.00 92.00 171 LEU A C 1
ATOM 1311 O O . LEU A 1 171 ? 9.924 8.569 -21.679 1.00 92.00 171 LEU A O 1
ATOM 1315 N N . VAL A 1 172 ? 10.482 10.276 -20.337 1.00 92.62 172 VAL A N 1
ATOM 1316 C CA . VAL A 1 172 ? 11.753 10.551 -21.020 1.00 92.62 172 VAL A CA 1
ATOM 1317 C C . VAL A 1 172 ? 12.716 9.381 -20.840 1.00 92.62 172 VAL A C 1
ATOM 1319 O O . VAL A 1 172 ? 13.272 8.898 -21.825 1.00 92.62 172 VAL A O 1
ATOM 1322 N N . GLY A 1 173 ? 12.873 8.882 -19.613 1.00 90.00 173 GLY A N 1
ATOM 1323 C CA . GLY A 1 173 ? 13.715 7.727 -19.314 1.00 90.00 173 GLY A CA 1
ATOM 1324 C C . GLY A 1 173 ? 13.339 6.513 -20.157 1.00 90.00 173 GLY A C 1
ATOM 1325 O O . GLY A 1 173 ? 14.219 5.914 -20.770 1.00 90.00 173 GLY A O 1
ATOM 1326 N N . SER A 1 174 ? 12.042 6.207 -20.265 1.00 88.44 174 SER A N 1
ATOM 1327 C CA . SER A 1 174 ? 11.573 4.968 -20.909 1.00 88.44 174 SER A CA 1
ATOM 1328 C C . SER A 1 174 ? 11.710 5.007 -22.418 1.00 88.44 174 SER A C 1
ATOM 1330 O O . SER A 1 174 ? 11.951 3.969 -23.030 1.00 88.44 174 SER A O 1
ATOM 1332 N N . SER A 1 175 ? 11.669 6.205 -23.003 1.00 90.12 175 SER A N 1
ATOM 1333 C CA . SER A 1 175 ? 12.005 6.411 -24.412 1.00 90.12 175 SER A CA 1
ATOM 1334 C C . SER A 1 175 ? 13.501 6.235 -24.710 1.00 90.12 175 SER A C 1
ATOM 1336 O O . SER A 1 175 ? 13.857 5.794 -25.798 1.00 90.12 175 SER A O 1
ATOM 1338 N N . ARG A 1 176 ? 14.389 6.579 -23.763 1.00 89.75 176 ARG A N 1
ATOM 1339 C CA . ARG A 1 176 ? 15.852 6.549 -23.959 1.00 89.75 176 ARG A CA 1
ATOM 1340 C C . ARG A 1 176 ? 16.486 5.221 -23.563 1.00 89.75 176 ARG A C 1
ATOM 1342 O O . ARG A 1 176 ? 17.435 4.788 -24.204 1.00 89.75 176 ARG A O 1
ATOM 1349 N N . PHE A 1 177 ? 15.970 4.594 -22.513 1.00 89.88 177 PHE A N 1
ATOM 1350 C CA . PHE A 1 177 ? 16.458 3.339 -21.954 1.00 89.88 177 PHE A CA 1
ATOM 1351 C C . PHE A 1 177 ? 15.279 2.370 -21.784 1.00 89.88 177 PHE A C 1
ATOM 1353 O O . PHE A 1 177 ? 14.813 2.137 -20.662 1.00 89.88 177 PHE A O 1
ATOM 1360 N N . PRO A 1 178 ? 14.734 1.825 -22.886 1.00 89.69 178 PRO A N 1
ATOM 1361 C CA . PRO A 1 178 ? 13.635 0.876 -22.802 1.00 89.69 178 PRO A CA 1
ATOM 1362 C C . PRO A 1 178 ? 14.106 -0.436 -22.165 1.00 89.69 178 PRO A C 1
ATOM 1364 O O . PRO A 1 178 ? 15.224 -0.896 -22.391 1.00 89.69 178 PRO A O 1
ATOM 1367 N N . VAL A 1 179 ? 13.228 -1.080 -21.391 1.00 88.25 179 VAL A N 1
ATOM 1368 C CA . VAL A 1 179 ? 13.529 -2.373 -20.744 1.00 88.25 179 VAL A CA 1
ATOM 1369 C C . VAL A 1 179 ? 13.846 -3.460 -21.779 1.00 88.25 179 VAL A C 1
ATOM 1371 O O . VAL A 1 179 ? 14.651 -4.346 -21.504 1.00 88.25 179 VAL A O 1
ATOM 1374 N N . SER A 1 180 ? 13.285 -3.361 -22.990 1.00 87.50 180 SER A N 1
ATOM 1375 C CA . SER A 1 180 ? 13.559 -4.281 -24.103 1.00 87.50 180 SER A CA 1
ATOM 1376 C C . SER A 1 180 ? 15.030 -4.314 -24.521 1.00 87.50 180 SER A C 1
ATOM 1378 O O . SER A 1 180 ? 15.474 -5.311 -25.088 1.00 87.50 180 SER A O 1
ATOM 1380 N N . LEU A 1 181 ? 15.811 -3.282 -24.180 1.00 89.12 181 LEU A N 1
ATOM 1381 C CA . LEU A 1 181 ? 17.248 -3.260 -24.422 1.00 89.12 181 LEU A CA 1
ATOM 1382 C C . LEU A 1 181 ? 17.964 -4.419 -23.705 1.00 89.12 181 LEU A C 1
ATOM 1384 O O . LEU A 1 181 ? 18.939 -4.933 -24.237 1.00 89.12 181 LEU A O 1
ATOM 1388 N N . ILE A 1 182 ? 17.450 -4.893 -22.559 1.00 88.31 182 ILE A N 1
ATOM 1389 C CA . ILE A 1 182 ? 18.059 -5.960 -21.734 1.00 88.31 182 ILE A CA 1
ATOM 1390 C C . ILE A 1 182 ? 18.009 -7.354 -22.403 1.00 88.31 182 ILE A C 1
ATOM 1392 O O . ILE A 1 182 ? 18.683 -8.276 -21.954 1.00 88.31 182 ILE A O 1
ATOM 1396 N N . GLY A 1 183 ? 17.280 -7.521 -23.505 1.00 86.81 183 GLY A N 1
ATOM 1397 C CA . GLY A 1 183 ? 17.265 -8.762 -24.298 1.00 86.81 183 GLY A CA 1
ATOM 1398 C C . GLY A 1 183 ? 17.688 -8.573 -25.753 1.00 86.81 183 GLY A C 1
ATOM 1399 O O . GLY A 1 183 ? 17.510 -9.483 -26.558 1.00 86.81 183 GLY A O 1
ATOM 1400 N N . SER A 1 184 ? 18.187 -7.389 -26.104 1.00 90.06 184 SER A N 1
ATOM 1401 C CA . SER A 1 184 ? 18.536 -7.031 -27.480 1.00 90.06 184 SER A CA 1
ATOM 1402 C C . SER A 1 184 ? 19.865 -7.670 -27.918 1.00 90.06 184 SER A C 1
ATOM 1404 O O . SER A 1 184 ? 20.731 -7.895 -27.070 1.00 90.06 184 SER A O 1
ATOM 1406 N N . PRO A 1 185 ? 20.073 -7.987 -29.208 1.00 90.44 185 PRO A N 1
ATOM 1407 C CA . PRO A 1 185 ? 21.362 -8.490 -29.691 1.00 90.44 185 PRO A CA 1
ATOM 1408 C C . PRO A 1 185 ? 22.540 -7.584 -29.301 1.00 90.44 185 PRO A C 1
ATOM 1410 O O . PRO A 1 185 ? 23.566 -8.074 -28.827 1.00 90.44 185 PRO A O 1
ATOM 1413 N N . GLU A 1 186 ? 22.345 -6.267 -29.385 1.00 88.56 186 GLU A N 1
ATOM 1414 C CA . GLU A 1 186 ? 23.320 -5.219 -29.068 1.00 88.56 186 GLU A CA 1
ATOM 1415 C C . GLU A 1 186 ? 23.777 -5.285 -27.603 1.00 88.56 186 GLU A C 1
ATOM 1417 O O . GLU A 1 186 ? 24.951 -5.062 -27.287 1.00 88.56 186 GLU A O 1
ATOM 1422 N N . TRP A 1 187 ? 22.872 -5.679 -26.698 1.00 90.06 187 TRP A N 1
ATOM 1423 C CA . TRP A 1 187 ? 23.200 -5.935 -25.298 1.00 90.06 187 TRP A CA 1
ATOM 1424 C C . TRP A 1 187 ? 24.273 -7.005 -25.149 1.00 90.06 187 TRP A C 1
ATOM 1426 O O . TRP A 1 187 ? 25.140 -6.891 -24.287 1.00 90.06 187 TRP A O 1
ATOM 1436 N N . TYR A 1 188 ? 24.247 -8.054 -25.964 1.00 87.75 188 TYR A N 1
ATOM 1437 C CA . TYR A 1 188 ? 25.195 -9.156 -25.842 1.00 87.75 188 TYR A CA 1
ATOM 1438 C C . TYR A 1 188 ? 26.480 -8.910 -26.631 1.00 87.75 188 TYR A C 1
ATOM 1440 O O . TYR A 1 188 ? 27.549 -9.238 -26.115 1.00 87.75 188 TYR A O 1
ATOM 1448 N N . SER A 1 189 ? 26.391 -8.312 -27.822 1.00 86.38 189 SER A N 1
ATOM 1449 C CA . SER A 1 189 ? 27.522 -8.190 -28.748 1.00 86.38 189 SER A CA 1
ATOM 1450 C C . SER A 1 189 ? 28.297 -6.874 -28.669 1.00 86.38 189 SER A C 1
ATOM 1452 O O . SER A 1 189 ? 29.493 -6.886 -28.949 1.00 86.38 189 SER A O 1
ATOM 1454 N N . GLU A 1 190 ? 27.669 -5.754 -28.296 1.00 87.94 190 GLU A N 1
ATOM 1455 C CA . GLU A 1 190 ? 28.270 -4.421 -28.503 1.00 87.94 190 GLU A CA 1
ATOM 1456 C C . GLU A 1 190 ? 28.572 -3.654 -27.212 1.00 87.94 190 GLU A C 1
ATOM 1458 O O . GLU A 1 190 ? 29.529 -2.879 -27.145 1.00 87.94 190 GLU A O 1
ATOM 1463 N N . PHE A 1 191 ? 27.782 -3.849 -26.157 1.00 90.81 191 PHE A N 1
ATOM 1464 C CA . PHE A 1 191 ? 27.921 -3.039 -24.948 1.00 90.81 191 PHE A CA 1
ATOM 1465 C C . PHE A 1 191 ? 29.039 -3.516 -24.016 1.00 90.81 191 PHE A C 1
ATOM 1467 O O . PHE A 1 191 ? 29.130 -4.688 -23.642 1.00 90.81 191 PHE A O 1
ATOM 1474 N N . THR A 1 192 ? 29.848 -2.568 -23.539 1.00 94.00 192 THR A N 1
ATOM 1475 C CA . THR A 1 192 ? 30.839 -2.817 -22.484 1.00 94.00 192 THR A CA 1
ATOM 1476 C C . THR A 1 192 ? 30.158 -3.033 -21.130 1.00 94.00 192 THR A C 1
ATOM 1478 O O . THR A 1 192 ? 29.048 -2.554 -20.889 1.00 94.00 192 THR A O 1
ATOM 1481 N N . LEU A 1 193 ? 30.831 -3.725 -20.204 1.00 93.19 193 LEU A N 1
ATOM 1482 C CA . LEU A 1 193 ? 30.293 -3.990 -18.862 1.00 93.19 193 LEU A CA 1
ATOM 1483 C C . LEU A 1 193 ? 29.863 -2.704 -18.135 1.00 93.19 193 LEU A C 1
ATOM 1485 O O . LEU A 1 193 ? 28.780 -2.653 -17.558 1.00 93.19 193 LEU A O 1
ATOM 1489 N N . TRP A 1 194 ? 30.680 -1.651 -18.195 1.00 94.75 194 TRP A N 1
ATOM 1490 C CA . TRP A 1 194 ? 30.382 -0.375 -17.540 1.00 94.75 194 TRP A CA 1
ATOM 1491 C C . TRP A 1 194 ? 29.145 0.307 -18.117 1.00 94.75 194 TRP A C 1
ATOM 1493 O O . TRP A 1 194 ? 28.317 0.819 -17.365 1.00 94.75 194 TRP A O 1
ATOM 1503 N N . TYR A 1 195 ? 28.979 0.255 -19.440 1.00 92.19 195 TYR A N 1
ATOM 1504 C CA . TYR A 1 195 ? 27.783 0.782 -20.084 1.00 92.19 195 TYR A CA 1
ATOM 1505 C C . TYR A 1 195 ? 26.535 -0.019 -19.691 1.00 92.19 195 TYR A C 1
ATOM 1507 O O . TYR A 1 195 ? 25.516 0.576 -19.349 1.00 92.19 195 TYR A O 1
ATOM 1515 N N . LYS A 1 196 ? 26.624 -1.355 -19.622 1.00 93.06 196 LYS A N 1
ATOM 1516 C CA . LYS A 1 196 ? 25.526 -2.209 -19.128 1.00 93.06 196 LYS A CA 1
ATOM 1517 C C . LYS A 1 196 ? 25.112 -1.849 -17.706 1.00 93.06 196 LYS A C 1
ATOM 1519 O O . LYS A 1 196 ? 23.923 -1.722 -17.437 1.00 93.06 196 LYS A O 1
ATOM 1524 N N . LEU A 1 197 ? 26.074 -1.655 -16.801 1.00 94.56 197 LEU A N 1
ATOM 1525 C CA . LEU A 1 197 ? 25.793 -1.257 -15.418 1.00 94.56 197 LEU A CA 1
ATOM 1526 C C . LEU A 1 197 ? 25.104 0.110 -15.348 1.00 94.56 197 LEU A C 1
ATOM 1528 O O . LEU A 1 197 ? 24.120 0.263 -14.625 1.00 94.56 197 LEU A O 1
ATOM 1532 N N . PHE A 1 198 ? 25.573 1.081 -16.135 1.00 94.12 198 PHE A N 1
ATOM 1533 C CA . PHE A 1 198 ? 24.935 2.393 -16.239 1.00 94.12 198 PHE A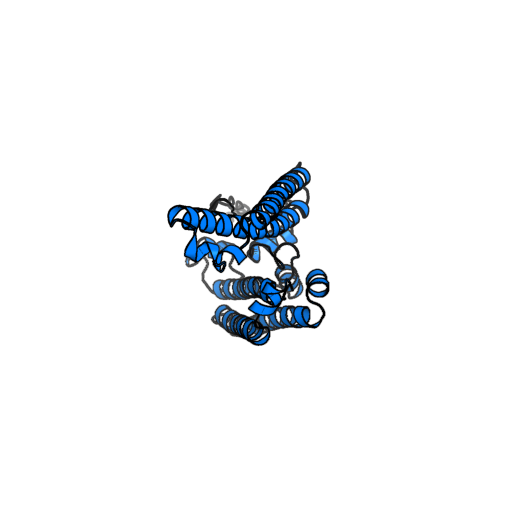 CA 1
ATOM 1534 C C . PHE A 1 198 ? 23.494 2.292 -16.757 1.00 94.12 198 PHE A C 1
ATOM 1536 O O . PHE A 1 198 ? 22.581 2.850 -16.151 1.00 94.12 198 PHE A O 1
ATOM 1543 N N . VAL A 1 199 ? 23.271 1.542 -17.838 1.00 92.31 199 VAL A N 1
ATOM 1544 C CA . VAL A 1 199 ? 21.941 1.340 -18.427 1.00 92.31 199 VAL A CA 1
ATOM 1545 C C . VAL A 1 199 ? 21.010 0.611 -17.458 1.00 92.31 199 VAL A C 1
ATOM 1547 O O . VAL A 1 199 ? 19.870 1.035 -17.292 1.00 92.31 199 VAL A O 1
ATOM 1550 N N . LEU A 1 200 ? 21.476 -0.429 -16.755 1.00 93.56 200 LEU A N 1
ATOM 1551 C CA . LEU A 1 200 ? 20.686 -1.106 -15.717 1.00 93.56 200 LEU A CA 1
ATOM 1552 C C . LEU A 1 200 ? 20.284 -0.144 -14.605 1.00 93.56 200 LEU A C 1
ATOM 1554 O O . LEU A 1 200 ? 19.128 -0.145 -14.182 1.00 93.56 200 LEU A O 1
ATOM 1558 N N . TYR A 1 201 ? 21.215 0.695 -14.150 1.00 93.44 201 TYR A N 1
ATOM 1559 C CA . TYR A 1 201 ? 20.918 1.707 -13.146 1.00 93.44 201 TYR A CA 1
ATOM 1560 C C . TYR A 1 201 ? 19.890 2.723 -13.656 1.00 93.44 201 TYR A C 1
ATOM 1562 O O . TYR A 1 201 ? 18.921 3.009 -12.954 1.00 93.44 201 TYR A O 1
ATOM 1570 N N . ALA A 1 202 ? 20.042 3.217 -14.888 1.00 92.12 202 ALA A N 1
ATOM 1571 C CA . ALA A 1 202 ? 19.093 4.136 -15.509 1.00 92.12 202 ALA A CA 1
ATOM 1572 C C . ALA A 1 202 ? 17.693 3.508 -15.638 1.00 92.12 202 ALA A C 1
ATOM 1574 O O . ALA A 1 202 ? 16.705 4.135 -15.251 1.00 92.12 202 ALA A O 1
ATOM 1575 N N . ILE A 1 203 ? 17.609 2.249 -16.090 1.00 92.19 203 ILE A N 1
ATOM 1576 C CA . ILE A 1 203 ? 16.364 1.474 -16.200 1.00 92.19 203 ILE A CA 1
ATOM 1577 C C . ILE A 1 203 ? 15.715 1.258 -14.825 1.00 92.19 203 ILE A C 1
ATOM 1579 O O . ILE A 1 203 ? 14.495 1.384 -14.677 1.00 92.19 203 ILE A O 1
ATOM 1583 N N . ALA A 1 204 ? 16.506 0.950 -13.799 1.00 91.12 204 ALA A N 1
ATOM 1584 C CA . ALA A 1 204 ? 16.001 0.793 -12.441 1.00 91.12 204 ALA A CA 1
ATOM 1585 C C . ALA A 1 204 ? 15.491 2.127 -11.876 1.00 91.12 204 ALA A C 1
ATOM 1587 O O . ALA A 1 204 ? 14.410 2.172 -11.287 1.00 91.12 204 ALA A O 1
ATOM 1588 N N . LEU A 1 205 ? 16.233 3.219 -12.087 1.00 90.25 205 LEU A N 1
ATOM 1589 C CA . LEU A 1 205 ? 15.874 4.550 -11.608 1.00 90.25 205 LEU A CA 1
ATOM 1590 C C . LEU A 1 205 ? 14.567 5.038 -12.239 1.00 90.25 205 LEU A C 1
ATOM 1592 O O . LEU A 1 205 ? 13.659 5.422 -11.504 1.00 90.25 205 LEU A O 1
ATOM 1596 N N . GLN A 1 206 ? 14.419 4.950 -13.566 1.00 89.50 206 GLN A N 1
ATOM 1597 C CA . GLN A 1 206 ? 13.155 5.306 -14.226 1.00 89.50 206 GLN A CA 1
ATOM 1598 C C . GLN A 1 206 ? 11.986 4.457 -13.714 1.00 89.50 206 GLN A C 1
ATOM 1600 O O . GLN A 1 206 ? 10.900 4.973 -13.468 1.00 89.50 206 GLN A O 1
ATOM 1605 N N . SER A 1 207 ? 12.220 3.161 -13.477 1.00 86.56 207 SER A N 1
ATOM 1606 C CA . SER A 1 207 ? 11.163 2.227 -13.098 1.00 86.56 207 SER A CA 1
ATOM 1607 C C . SER A 1 207 ? 10.660 2.521 -11.694 1.00 86.56 207 SER A C 1
ATOM 1609 O O . SER A 1 207 ? 9.548 2.131 -11.363 1.00 86.56 207 SER A O 1
ATOM 1611 N N . ARG A 1 208 ? 11.449 3.225 -10.873 1.00 87.62 208 ARG A N 1
ATOM 1612 C CA . ARG A 1 208 ? 11.021 3.763 -9.577 1.00 87.62 208 ARG A CA 1
ATOM 1613 C C . ARG A 1 208 ? 10.181 5.028 -9.728 1.00 87.62 208 ARG A C 1
ATOM 1615 O O . ARG A 1 208 ? 9.213 5.187 -8.991 1.00 87.62 208 ARG A O 1
ATOM 1622 N N . MET A 1 209 ? 10.493 5.887 -10.700 1.00 89.38 209 MET A N 1
ATOM 1623 C CA . MET A 1 209 ? 9.795 7.164 -10.894 1.00 89.38 209 MET A CA 1
ATOM 1624 C C . MET A 1 209 ? 8.298 6.989 -11.173 1.00 89.38 209 MET A C 1
ATOM 1626 O O . MET A 1 209 ? 7.497 7.754 -10.638 1.00 89.38 209 MET A O 1
ATOM 1630 N N . LYS A 1 210 ? 7.891 5.950 -11.923 1.00 86.00 210 LYS A N 1
ATOM 1631 C CA . LYS A 1 210 ? 6.460 5.629 -12.092 1.00 86.00 210 LYS A CA 1
ATOM 1632 C C . LYS A 1 210 ? 5.767 5.322 -10.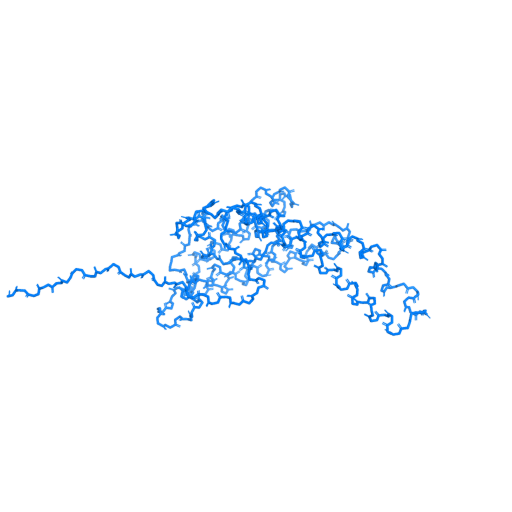760 1.00 86.00 210 LYS A C 1
ATOM 1634 O O . LYS A 1 210 ? 4.652 5.776 -10.554 1.00 86.00 210 LYS A O 1
ATOM 1639 N N . TYR A 1 211 ? 6.415 4.612 -9.834 1.00 84.62 211 TYR A N 1
ATOM 1640 C CA . TYR A 1 211 ? 5.818 4.306 -8.530 1.00 84.62 211 TYR A CA 1
ATOM 1641 C C . TYR A 1 211 ? 5.765 5.541 -7.634 1.00 84.62 211 TYR A C 1
ATOM 1643 O O . TYR A 1 211 ? 4.759 5.758 -6.969 1.00 84.62 211 TYR A O 1
ATOM 1651 N N . TYR A 1 212 ? 6.800 6.386 -7.659 1.00 87.12 212 TYR A N 1
ATOM 1652 C CA . TYR A 1 212 ? 6.799 7.649 -6.916 1.00 87.12 212 TYR A CA 1
ATOM 1653 C C . TYR A 1 212 ? 5.726 8.613 -7.405 1.00 87.12 212 TYR A C 1
ATOM 1655 O O . TYR A 1 212 ? 5.073 9.236 -6.577 1.00 87.12 212 TYR A O 1
ATOM 1663 N N . PHE A 1 213 ? 5.485 8.685 -8.717 1.00 88.88 213 PHE A N 1
ATOM 1664 C CA . PHE A 1 213 ? 4.374 9.464 -9.251 1.00 88.88 213 PHE A CA 1
ATOM 1665 C C . PHE A 1 213 ? 3.043 9.003 -8.653 1.00 88.88 213 PHE A C 1
ATOM 1667 O O . PHE A 1 213 ? 2.313 9.810 -8.082 1.00 88.88 213 PHE A O 1
ATOM 1674 N N . VAL A 1 214 ? 2.734 7.708 -8.744 1.00 85.06 214 VAL A N 1
ATOM 1675 C CA . VAL A 1 214 ? 1.408 7.226 -8.348 1.00 85.06 214 VAL A CA 1
ATOM 1676 C C . VAL A 1 214 ? 1.234 7.179 -6.821 1.00 85.06 214 VAL A C 1
ATOM 1678 O O . VAL A 1 214 ? 0.171 7.541 -6.321 1.00 85.06 214 VAL A O 1
ATOM 1681 N N . TRP A 1 215 ? 2.279 6.844 -6.058 1.00 84.44 215 TRP A N 1
ATOM 1682 C CA . TRP A 1 215 ? 2.265 6.983 -4.594 1.00 84.44 215 TRP A CA 1
ATOM 1683 C C . TRP A 1 215 ? 2.105 8.457 -4.194 1.00 84.44 215 TRP A C 1
ATOM 1685 O O . TRP A 1 215 ? 1.269 8.810 -3.358 1.00 84.44 215 TRP A O 1
ATOM 1695 N N . GLY A 1 216 ? 2.840 9.347 -4.852 1.00 86.38 216 GLY A N 1
ATOM 1696 C CA . GLY A 1 216 ? 2.728 10.781 -4.654 1.00 86.38 216 GLY A CA 1
ATOM 1697 C C . GLY A 1 216 ? 1.327 11.330 -4.934 1.00 86.38 216 GLY A C 1
ATOM 1698 O O . GLY A 1 216 ? 0.864 12.199 -4.198 1.00 86.38 216 GLY A O 1
ATOM 1699 N N . LEU A 1 217 ? 0.601 10.792 -5.921 1.00 86.69 217 LEU A N 1
ATOM 1700 C CA . LEU A 1 217 ? -0.809 11.135 -6.149 1.00 86.69 217 LEU A CA 1
ATOM 1701 C C . LEU A 1 217 ? -1.703 10.754 -4.963 1.00 86.69 217 LEU A C 1
ATOM 1703 O O . LEU A 1 217 ? -2.564 11.544 -4.579 1.00 86.69 217 LEU A O 1
ATOM 1707 N N . GLY A 1 218 ? -1.481 9.586 -4.352 1.00 86.06 218 GLY A N 1
ATOM 1708 C CA . GLY A 1 218 ? -2.176 9.192 -3.122 1.00 86.06 218 GLY A CA 1
ATOM 1709 C C . GLY A 1 218 ? -1.932 10.197 -1.995 1.00 86.06 218 GLY A C 1
ATOM 1710 O O . GLY A 1 218 ? -2.874 10.688 -1.378 1.00 86.06 218 GLY A O 1
ATOM 1711 N N . HIS A 1 219 ? -0.677 10.608 -1.805 1.00 82.50 219 HIS A N 1
ATOM 1712 C CA . HIS A 1 219 ? -0.321 11.636 -0.824 1.00 82.50 219 HIS A CA 1
ATOM 1713 C C . HIS A 1 219 ? -0.940 13.005 -1.161 1.00 82.50 219 HIS A C 1
ATOM 1715 O O . HIS A 1 219 ? -1.491 13.668 -0.285 1.00 82.50 219 HIS A O 1
ATOM 1721 N N . THR A 1 220 ? -0.936 13.409 -2.433 1.00 87.50 220 THR A N 1
ATOM 1722 C CA . THR A 1 220 ? -1.614 14.631 -2.895 1.00 87.50 220 THR A CA 1
ATOM 1723 C C . THR A 1 220 ? -3.104 14.592 -2.542 1.00 87.50 220 THR A C 1
ATOM 1725 O O . THR A 1 220 ? -3.626 15.579 -2.028 1.00 87.50 220 THR A O 1
ATOM 1728 N N . SER A 1 221 ? -3.776 13.454 -2.757 1.00 85.94 221 SER A N 1
ATOM 1729 C CA . SER A 1 221 ? -5.185 13.248 -2.390 1.00 85.94 221 SER A CA 1
ATOM 1730 C C . SER A 1 221 ? -5.414 13.406 -0.886 1.00 85.94 221 SER A C 1
ATOM 1732 O O . SER A 1 221 ? -6.368 14.070 -0.479 1.00 85.94 221 SER A O 1
ATOM 1734 N N . MET A 1 222 ? -4.518 12.864 -0.053 1.00 82.44 222 MET A N 1
ATOM 1735 C CA . MET A 1 222 ? -4.590 13.021 1.405 1.00 82.44 222 MET A CA 1
ATOM 1736 C C . MET A 1 222 ? -4.485 14.492 1.817 1.00 82.44 222 MET A C 1
ATOM 1738 O O . MET A 1 222 ? -5.347 14.980 2.547 1.00 82.44 222 MET A O 1
ATOM 1742 N N . ILE A 1 223 ? -3.476 15.215 1.312 1.00 82.69 223 ILE A N 1
ATOM 1743 C CA . ILE A 1 223 ? -3.281 16.640 1.624 1.00 82.69 223 ILE A CA 1
ATOM 1744 C C . ILE A 1 223 ? -4.487 17.453 1.141 1.00 82.69 223 ILE A C 1
ATOM 1746 O O . ILE A 1 223 ? -5.003 18.278 1.890 1.00 82.69 223 ILE A O 1
ATOM 1750 N N . ALA A 1 224 ? -4.962 17.215 -0.085 1.00 84.81 224 ALA A N 1
ATOM 1751 C CA . ALA A 1 224 ? -6.113 17.914 -0.660 1.00 84.81 224 ALA A CA 1
ATOM 1752 C C . ALA A 1 224 ? -7.416 17.644 0.112 1.00 84.81 224 ALA A C 1
ATOM 1754 O O . ALA A 1 224 ? -8.272 18.522 0.192 1.00 84.81 224 ALA A O 1
ATOM 1755 N N . SER A 1 225 ? -7.539 16.464 0.727 1.00 81.31 225 SER A N 1
ATOM 1756 C CA . SER A 1 225 ? -8.647 16.103 1.622 1.00 81.31 225 SER A CA 1
ATOM 1757 C C . SER A 1 225 ? -8.492 16.681 3.036 1.00 81.31 225 SER A C 1
ATOM 1759 O O . SER A 1 225 ? -9.314 16.405 3.905 1.00 81.31 225 SER A O 1
ATOM 1761 N N . GLY A 1 226 ? -7.434 17.461 3.286 1.00 75.75 226 GLY A N 1
ATOM 1762 C CA . GLY A 1 226 ? -7.173 18.086 4.579 1.00 75.75 226 GLY A CA 1
ATOM 1763 C C . GLY A 1 226 ? -6.550 17.160 5.613 1.00 75.75 226 GLY A C 1
ATOM 1764 O O . GLY A 1 226 ? -6.574 17.475 6.802 1.00 75.75 226 GLY A O 1
ATOM 1765 N N . SER A 1 227 ? -6.011 16.016 5.188 1.00 72.50 227 SER A N 1
ATOM 1766 C CA . SER A 1 227 ? -5.359 15.092 6.106 1.00 72.50 227 SER A CA 1
ATOM 1767 C C . SER A 1 227 ? -4.037 15.675 6.604 1.00 72.50 227 SER A C 1
ATOM 1769 O O . SER A 1 227 ? -3.194 16.058 5.788 1.00 72.50 227 SER A O 1
ATOM 1771 N N . PRO A 1 228 ? -3.811 15.736 7.930 1.00 61.44 228 PRO A N 1
ATOM 1772 C CA . PRO A 1 228 ? -2.520 16.124 8.486 1.00 61.44 228 PRO A CA 1
ATOM 1773 C C . PRO A 1 228 ? -1.477 15.003 8.362 1.00 61.44 228 PRO A C 1
ATOM 1775 O O . PRO A 1 228 ? -0.319 15.226 8.707 1.00 61.44 228 PRO A O 1
ATOM 1778 N N . LEU A 1 229 ? -1.883 13.811 7.905 1.00 62.09 229 LEU A N 1
ATOM 1779 C CA . LEU A 1 229 ? -1.027 12.645 7.734 1.00 62.09 229 LEU A CA 1
ATOM 1780 C C . LEU A 1 229 ? -0.052 12.897 6.581 1.00 62.09 229 LEU A C 1
ATOM 1782 O O . LEU A 1 229 ? -0.349 12.649 5.414 1.00 62.09 229 LEU A O 1
ATOM 1786 N N . THR A 1 230 ? 1.133 13.399 6.907 1.00 53.09 230 THR A N 1
ATOM 1787 C CA . THR A 1 230 ? 2.296 13.276 6.032 1.00 53.09 230 THR A CA 1
ATOM 1788 C C . THR A 1 230 ? 2.834 11.853 6.184 1.00 53.09 230 THR A C 1
ATOM 1790 O O . THR A 1 230 ? 3.404 11.564 7.240 1.00 53.09 230 THR A O 1
ATOM 1793 N N . PRO A 1 231 ? 2.687 10.946 5.196 1.00 42.03 231 PRO A N 1
ATOM 1794 C CA . PRO A 1 231 ? 3.431 9.696 5.204 1.00 42.03 231 PRO A CA 1
ATOM 1795 C C . PRO A 1 231 ? 4.923 9.997 5.404 1.00 42.03 231 PRO A C 1
ATOM 1797 O O . PRO A 1 231 ? 5.436 10.968 4.830 1.00 42.03 231 PRO A O 1
ATOM 1800 N N . PRO A 1 232 ? 5.637 9.199 6.212 1.00 39.28 232 PRO A N 1
ATOM 1801 C CA . PRO A 1 232 ? 7.029 9.464 6.512 1.00 39.28 232 PRO A CA 1
ATOM 1802 C C . PRO A 1 232 ? 7.870 9.163 5.270 1.00 39.28 232 PRO A C 1
ATOM 1804 O O . PRO A 1 232 ? 8.329 8.047 5.058 1.00 39.28 232 PRO A O 1
ATOM 1807 N N . LEU A 1 233 ? 8.121 10.180 4.447 1.00 35.28 233 LEU A N 1
ATOM 1808 C CA . LEU A 1 233 ? 9.259 10.163 3.523 1.00 35.28 233 LEU A CA 1
ATOM 1809 C C . LEU A 1 233 ? 10.587 10.417 4.269 1.00 35.28 233 LEU A C 1
ATOM 1811 O O . LEU A 1 233 ? 11.657 10.295 3.681 1.00 35.28 233 LEU A O 1
ATOM 1815 N N . HIS A 1 234 ? 10.530 10.701 5.578 1.00 30.02 234 HIS A N 1
ATOM 1816 C CA . HIS A 1 234 ? 11.685 10.917 6.449 1.00 30.02 234 HIS A CA 1
ATOM 1817 C C . HIS A 1 234 ? 11.530 10.203 7.797 1.00 30.02 234 HIS A C 1
ATOM 1819 O O . HIS A 1 234 ? 11.236 10.849 8.793 1.00 30.02 234 HIS A O 1
ATOM 1825 N N . GLY A 1 235 ? 11.767 8.886 7.829 1.00 26.03 235 GLY A N 1
ATOM 1826 C CA . GLY A 1 235 ? 11.955 8.113 9.066 1.00 26.03 235 GLY A CA 1
ATOM 1827 C C . GLY A 1 235 ? 10.814 8.209 10.097 1.00 26.03 235 GLY A C 1
ATOM 1828 O O . GLY A 1 235 ? 9.797 8.862 9.874 1.00 26.03 235 GLY A O 1
ATOM 1829 N N . PRO A 1 236 ? 10.939 7.537 11.249 1.00 25.08 236 PRO A N 1
ATOM 1830 C CA . PRO A 1 236 ? 9.986 7.717 12.327 1.00 25.08 236 PRO A CA 1
ATOM 1831 C C . PRO A 1 236 ? 10.240 9.093 12.950 1.00 25.08 236 PRO A C 1
ATOM 1833 O O . PRO A 1 236 ? 11.165 9.276 13.741 1.00 25.08 236 PRO A O 1
ATOM 1836 N N . SER A 1 237 ? 9.431 10.088 12.587 1.00 28.84 237 SER A N 1
ATOM 1837 C CA . SER A 1 237 ? 9.359 11.325 13.359 1.00 28.84 237 SER A CA 1
ATOM 1838 C C . SER A 1 237 ? 8.626 11.015 14.660 1.00 28.84 237 SER A C 1
ATOM 1840 O O . SER A 1 237 ? 7.423 11.235 14.784 1.00 28.84 237 SER A O 1
ATOM 1842 N N . PHE A 1 238 ? 9.366 10.484 15.634 1.00 33.69 238 PHE A N 1
ATOM 1843 C CA . PHE A 1 238 ? 8.974 10.414 17.037 1.00 33.69 238 PHE A CA 1
ATOM 1844 C C . PHE A 1 238 ? 8.889 11.836 17.612 1.00 33.69 238 PHE A C 1
ATOM 1846 O O . PHE A 1 238 ? 9.700 12.242 18.439 1.00 33.69 238 PHE A O 1
ATOM 1853 N N . ALA A 1 239 ? 7.920 12.624 17.155 1.00 24.75 239 ALA A N 1
ATOM 1854 C CA . ALA A 1 239 ? 7.473 13.775 17.913 1.00 24.75 239 ALA A CA 1
ATOM 1855 C C . ALA A 1 239 ? 6.500 13.228 18.967 1.00 24.75 239 ALA A C 1
ATOM 1857 O O . ALA A 1 239 ? 5.483 12.642 18.586 1.00 24.75 239 ALA A O 1
ATOM 1858 N N . PRO A 1 240 ? 6.793 13.342 20.273 1.00 23.80 240 PRO A N 1
ATOM 1859 C CA . PRO A 1 240 ? 5.843 12.921 21.284 1.00 23.80 240 PRO A CA 1
ATOM 1860 C C . PRO A 1 240 ? 4.583 13.762 21.097 1.00 23.80 240 PRO A C 1
ATOM 1862 O O . PRO A 1 240 ? 4.626 14.989 21.199 1.00 23.80 240 PRO A O 1
ATOM 1865 N N . LEU A 1 241 ? 3.462 13.100 20.799 1.00 32.56 241 LEU A N 1
ATOM 1866 C CA . LEU A 1 241 ? 2.151 13.680 21.038 1.00 32.56 241 LEU A CA 1
ATOM 1867 C C . LEU A 1 241 ? 2.166 14.078 22.510 1.00 32.56 241 LEU A C 1
ATOM 1869 O O . LEU A 1 241 ? 2.236 13.217 23.387 1.00 32.56 241 LEU A O 1
ATOM 1873 N N . THR A 1 242 ? 2.216 15.383 22.770 1.00 28.77 242 THR A N 1
ATOM 1874 C CA . THR A 1 242 ? 2.068 15.933 24.111 1.00 28.77 242 THR A CA 1
ATOM 1875 C C . THR A 1 242 ? 0.849 15.265 24.718 1.00 28.77 242 THR A C 1
ATOM 1877 O O . THR A 1 242 ? -0.253 15.389 24.180 1.00 28.77 242 THR A O 1
ATOM 1880 N N . THR A 1 243 ? 1.075 14.498 25.781 1.00 25.33 243 THR A N 1
ATOM 1881 C CA . THR A 1 243 ? 0.025 13.885 26.587 1.00 25.33 243 THR A CA 1
ATOM 1882 C C . THR A 1 243 ? -1.080 14.913 26.803 1.00 25.33 243 THR A C 1
ATOM 1884 O O . THR A 1 243 ? -0.758 16.026 27.232 1.00 25.33 243 THR A O 1
ATOM 1887 N N . PRO A 1 244 ? -2.358 14.588 26.539 1.00 30.70 244 PRO A N 1
ATOM 1888 C CA . PRO A 1 244 ? -3.441 15.379 27.088 1.00 30.70 244 PRO A CA 1
ATOM 1889 C C . PRO A 1 244 ? -3.199 15.418 28.594 1.00 30.70 244 PRO A C 1
ATOM 1891 O O . PRO A 1 244 ? -3.148 14.372 29.243 1.00 30.70 244 PRO A O 1
ATOM 1894 N N . THR A 1 245 ? -2.950 16.607 29.137 1.00 31.00 245 THR A N 1
ATOM 1895 C CA . THR A 1 245 ? -2.992 16.826 30.578 1.00 31.00 245 THR A CA 1
ATOM 1896 C C . THR A 1 245 ? -4.320 16.262 31.057 1.00 31.00 245 THR A C 1
ATOM 1898 O O . THR A 1 245 ? -5.373 16.717 30.606 1.00 31.00 245 THR A O 1
ATOM 1901 N N . ALA A 1 246 ? -4.262 15.227 31.896 1.00 29.94 246 ALA A N 1
ATOM 1902 C CA . ALA A 1 246 ? -5.439 14.699 32.560 1.00 29.94 246 ALA A CA 1
ATOM 1903 C C . ALA A 1 246 ? -6.204 15.877 33.191 1.00 29.94 246 ALA A C 1
ATOM 1905 O O . ALA A 1 246 ? -5.557 16.764 33.764 1.00 29.94 246 ALA A O 1
ATOM 1906 N N . PRO A 1 247 ? -7.541 15.948 33.068 1.00 33.41 247 PRO A N 1
ATOM 1907 C CA . PRO A 1 247 ? -8.299 16.913 33.845 1.00 33.41 247 PRO A CA 1
ATOM 1908 C C . PRO A 1 247 ? -7.960 16.694 35.321 1.00 33.41 247 PRO A C 1
ATOM 1910 O O . PRO A 1 247 ? -7.966 15.560 35.800 1.00 33.41 247 PRO A O 1
ATOM 1913 N N . ALA A 1 248 ? -7.574 17.780 35.991 1.00 34.03 248 ALA A N 1
ATOM 1914 C CA . ALA A 1 248 ? -7.204 17.779 37.394 1.00 34.03 248 ALA A CA 1
ATOM 1915 C C . ALA A 1 248 ? -8.313 17.119 38.220 1.00 34.03 248 ALA A C 1
ATOM 1917 O O . ALA A 1 248 ? -9.474 17.519 38.137 1.00 34.03 248 ALA A O 1
ATOM 1918 N N . ASP A 1 249 ? -7.928 16.105 38.985 1.00 31.27 249 ASP A N 1
ATOM 1919 C CA . ASP A 1 249 ? -8.764 15.432 39.969 1.00 31.27 249 ASP A CA 1
ATOM 1920 C C . ASP A 1 249 ? -9.188 16.478 41.022 1.00 31.27 249 ASP A C 1
ATOM 1922 O O . ASP A 1 249 ? -8.314 17.050 41.688 1.00 31.27 249 ASP A O 1
ATOM 1926 N N . PRO A 1 250 ? -10.480 16.838 41.153 1.00 35.19 250 PRO A N 1
ATOM 1927 C CA . PRO A 1 250 ? -10.908 17.722 42.221 1.00 35.19 250 PRO A CA 1
ATOM 1928 C C . PRO A 1 250 ? -10.814 16.933 43.527 1.00 35.19 250 PRO A C 1
ATOM 1930 O O . PRO A 1 250 ? -11.604 16.030 43.791 1.00 35.19 250 PRO A O 1
ATOM 1933 N N . GLY A 1 251 ? -9.788 17.264 44.310 1.00 31.47 251 GLY A N 1
ATOM 1934 C CA . GLY A 1 251 ? -9.420 16.569 45.533 1.00 31.47 251 GLY A CA 1
ATOM 1935 C C . GLY A 1 251 ? -10.603 16.275 46.453 1.00 31.47 251 GLY A C 1
ATOM 1936 O O . GLY A 1 251 ? -11.340 17.170 46.865 1.00 31.47 251 GLY A O 1
ATOM 1937 N N . PHE A 1 252 ? -10.719 15.005 46.837 1.00 34.50 252 PHE A N 1
ATOM 1938 C CA . PHE A 1 252 ? -11.438 14.611 48.037 1.00 34.50 252 PHE A CA 1
ATOM 1939 C C . PHE A 1 252 ? -10.678 15.146 49.254 1.00 34.50 252 PHE A C 1
ATOM 1941 O O . PHE A 1 252 ? -9.683 14.581 49.708 1.00 34.50 252 PHE A O 1
ATOM 1948 N N . THR A 1 253 ? -11.147 16.275 49.776 1.00 33.88 253 THR A N 1
ATOM 1949 C CA . THR A 1 253 ? -10.821 16.741 51.120 1.00 33.88 253 THR A CA 1
ATOM 1950 C C . THR A 1 253 ? -11.480 15.810 52.132 1.00 33.88 253 THR A C 1
ATOM 1952 O O . THR A 1 253 ? -12.706 15.766 52.233 1.00 33.88 253 THR A O 1
ATOM 1955 N N . ASN A 1 254 ? -10.662 15.087 52.894 1.00 34.34 254 ASN A N 1
ATOM 1956 C CA . ASN A 1 254 ? -11.091 14.443 54.129 1.00 34.34 254 ASN A CA 1
ATOM 1957 C C . ASN A 1 254 ? -11.550 15.517 55.121 1.00 34.34 254 ASN A C 1
ATOM 1959 O O . ASN A 1 254 ? -10.736 16.312 55.593 1.00 34.34 254 ASN A O 1
ATOM 1963 N N . HIS A 1 255 ? -12.830 15.493 55.477 1.00 33.97 255 HIS A N 1
ATOM 1964 C CA . HIS A 1 255 ? -13.329 16.100 56.701 1.00 33.97 255 HIS A CA 1
ATOM 1965 C C . HIS A 1 255 ? -14.139 15.055 57.468 1.00 33.97 255 HIS A C 1
ATOM 1967 O O . HIS A 1 255 ? -15.195 14.639 57.002 1.00 33.97 255 HIS A O 1
ATOM 1973 N N . THR A 1 256 ? -13.571 14.698 58.628 1.00 37.03 256 THR A N 1
ATOM 1974 C CA . THR A 1 256 ? -14.164 14.092 59.840 1.00 37.03 256 THR A CA 1
ATOM 1975 C C . THR A 1 256 ? -14.857 12.745 59.721 1.00 37.03 256 THR A C 1
ATOM 1977 O O . THR A 1 256 ? -15.970 12.697 59.162 1.00 37.03 256 THR A O 1
#

Solvent-accessible surface area (backbone atoms only — not comparable to full-atom values): 14227 Å² total; per-residue (Å²): 83,69,66,46,35,74,68,37,35,72,66,38,29,46,55,51,51,50,51,53,51,49,38,55,50,46,42,70,72,41,64,50,91,47,13,20,62,52,33,36,53,55,41,50,51,50,51,50,49,50,46,62,76,59,47,49,66,62,47,44,74,72,68,46,81,62,45,62,64,27,43,54,44,43,42,54,42,55,21,48,51,24,36,22,38,28,52,37,73,57,56,77,87,79,43,52,82,64,46,70,66,49,41,26,80,62,84,73,54,71,65,59,48,51,50,58,59,41,28,78,39,32,31,67,53,24,70,78,67,54,68,50,61,47,49,39,56,77,67,36,70,80,69,63,42,64,69,69,56,88,61,40,63,58,52,19,50,53,47,43,53,56,21,49,49,27,43,51,48,23,56,56,37,44,75,76,46,43,77,68,49,83,76,35,71,58,55,75,77,70,55,51,72,68,57,49,53,50,50,50,50,51,42,52,52,28,64,45,23,51,52,50,21,48,32,38,48,17,53,24,46,32,31,63,61,28,40,85,75,70,77,69,90,67,64,87,76,82,67,77,75,75,71,78,77,70,81,78,78,82,74,87,76,89,74,134

Foldseek 3Di:
DVCQCVQANPVLVCLLVVLLVVLLVLLVPPDLLCSLVVNLVVLVVSLVVCCVVPVVVVCVVVVRDHSSQLSVLLSVASSLLSVLASLLVDDCVPDDPVNVQQHDVDRDDPCLSVCLSVVVLRSRQAHNDGSSLSCCQVVVVVVLDQPNDPCLLVVLVVLLVVLVVLVVLLVVLCVVQPPVCCVDPCVVPPDDPVRVVVSVVSVVSSVVSVSSSRNSVSVSVCSNRSRPDDPCPPPPPPPPPPPPPDPDDPDDDDDD

Radius of gyration: 22.98 Å; Cα contacts (8 Å, |Δi|>4): 256; chains: 1; bounding box: 50×45×90 Å

InterPro domains:
  IPR004299 Membrane bound O-acyl transferase, MBOAT [PF03062] (55-226)
  IPR049941 Lysophospholipid acyltransferase 7/Porcupine-like [PTHR13906] (6-226)

Secondary structure (DSSP, 8-state):
-HHHHHHHHHHHHHHHHHHHHHHHHHHHHS-GGGHHHHHHHHHHHHHHHHHHHTTHHHHHHTTPPPTHHHHHHHHHHHHHHHHHHHHTTS-GGGS-HHHHHH--SSPPPHHHHHHHHT-HHHHTTS----HHHHHHHHTTTTS--TT-STTHHHHHHHHHHHHHHHHHHHHHHHHHS-GGGGGSHHHHHT--HHHHHHHHHHHHHHHHHHHHHHHHHHHHHHHHTT------SSS--------PPPPP--------

Nearest PDB structures (foldseek):
  7f3x-assembly1_A  TM=8.373E-01  e=9.615E-05  Gallus gallus

Mean predicted aligned error: 9.62 Å

pLDDT: mean 81.77, std 19.71, range [23.8, 98.25]

Sequence (256 aa):
MVLCYCGYGLSGFGHMFGLALASFVITKIIPRKHAGFAVFGVSFAHLTTCHVLNASGASWNAGNIDFTGSQMVLVLKVSGVAFNYMDGLLAYQDMSAWQKQAHLKDLPSLLEFMGYVFDPSTVLVGPAIDFWEYLEFAQDRAGKGLTKQPGFMLRALQNFLGNLLCLALNLVGSSRFPVSLIGSPEWYSEFTLWYKLFVLYAIALQSRMKYYFVWGLGHTSMIASGSPLTPPLHGPSFAPLTTPTAPADPGFTNHT

Organism: NCBI:txid36881